Protein AF-A0A4Q3LUX0-F1 (afdb_monomer_lite)

Radius of gyration: 26.9 Å; chains: 1; bounding box: 62×45×78 Å

Sequence (368 aa):
MPRTTQQLHAPRTPVTPLEAATVLLLRDVPAPDGAGTSLQVLMTRRSARASFAPGAYVFPGGGIEPLDAQSHAQADRRPAQSDLCVTQSIAAIRESFEELGLLLARHADGRFADAADIAALDRQAPFVDQCAARGLRLAADAVFLLAHWTADRDLPRRFAVPFLVARMPEGQEPVADETEQFEPVWVRPDAALARHAAGQFFMIYPTVRTLERLAAFSHVDAVLDAVAAEQPLWVSSPRAGLKAGRESRHMEHEPEFGDLALVCPDGQIAHALDWQTDQPVPLLKNVQRLTAPNPGVMTGPGTNSYLVGDPDTGYLAIDPGPQDADHLQRLWRAAGGDIRMIVCTHSHPDHSPGAAPLQALVAAHGRE

Structure (mmCIF, N/CA/C/O backbone):
data_AF-A0A4Q3LUX0-F1
#
_entry.id   AF-A0A4Q3LUX0-F1
#
loop_
_atom_site.group_PDB
_atom_site.id
_atom_site.type_symbol
_atom_site.label_atom_id
_atom_site.label_alt_id
_atom_site.label_comp_id
_atom_site.label_asym_id
_atom_site.label_entity_id
_atom_site.label_seq_id
_atom_site.pdbx_PDB_ins_code
_atom_site.Cartn_x
_atom_site.Cartn_y
_atom_site.Cartn_z
_atom_site.occupancy
_atom_site.B_iso_or_equiv
_atom_site.auth_seq_id
_atom_site.auth_comp_id
_atom_site.auth_asym_id
_atom_site.auth_atom_id
_atom_site.pdbx_PDB_model_num
ATOM 1 N N . MET A 1 1 ? 18.299 8.076 -7.417 1.00 64.19 1 MET A N 1
ATOM 2 C CA . MET A 1 1 ? 17.291 8.501 -8.413 1.00 64.19 1 MET A CA 1
ATOM 3 C C . MET A 1 1 ? 17.999 9.084 -9.627 1.00 64.19 1 MET A C 1
ATOM 5 O O . MET A 1 1 ? 19.053 9.688 -9.428 1.00 64.19 1 MET A O 1
ATOM 9 N N . PRO A 1 2 ? 17.479 8.887 -10.852 1.00 77.62 2 PRO A N 1
ATOM 10 C CA . PRO A 1 2 ? 18.036 9.513 -12.050 1.00 77.62 2 PRO A CA 1
ATOM 11 C C . PRO A 1 2 ? 18.014 11.042 -11.924 1.00 77.62 2 PRO A C 1
ATOM 13 O O . PRO A 1 2 ? 17.184 11.608 -11.210 1.00 77.62 2 PRO A O 1
ATOM 16 N N . ARG A 1 3 ? 18.935 11.719 -12.618 1.00 88.75 3 ARG A N 1
ATOM 17 C CA . ARG A 1 3 ? 18.942 13.188 -12.695 1.00 88.75 3 ARG A CA 1
ATOM 18 C C . ARG A 1 3 ? 17.642 13.649 -13.355 1.00 88.75 3 ARG A C 1
ATOM 20 O O . ARG A 1 3 ? 17.252 13.088 -14.375 1.00 88.75 3 ARG A O 1
ATOM 27 N N . THR A 1 4 ? 17.011 14.694 -12.825 1.00 89.38 4 THR A N 1
ATOM 28 C CA . THR A 1 4 ? 15.752 15.241 -13.368 1.00 89.38 4 THR A CA 1
ATOM 29 C C . THR A 1 4 ? 15.867 15.628 -14.841 1.00 89.38 4 THR A C 1
ATOM 31 O O . THR A 1 4 ? 14.924 15.453 -15.603 1.00 89.38 4 THR A O 1
ATOM 34 N N . THR A 1 5 ? 17.048 16.066 -15.286 1.00 92.06 5 THR A N 1
ATOM 35 C CA . THR A 1 5 ? 17.313 16.394 -16.694 1.00 92.06 5 THR A CA 1
ATOM 36 C C . THR A 1 5 ? 17.152 15.208 -17.646 1.00 92.06 5 THR A C 1
ATOM 38 O O . THR A 1 5 ? 16.843 15.438 -18.814 1.00 92.06 5 THR A O 1
ATOM 41 N N . GLN A 1 6 ? 17.307 13.974 -17.153 1.00 94.69 6 GLN A N 1
ATOM 42 C CA . GLN A 1 6 ? 17.191 12.731 -17.922 1.00 94.69 6 GLN A CA 1
ATOM 43 C C . GLN A 1 6 ? 15.796 12.097 -17.859 1.00 94.69 6 GLN A C 1
ATOM 45 O O . GLN A 1 6 ? 15.541 11.125 -18.563 1.00 94.69 6 GLN A O 1
ATOM 50 N N . GLN A 1 7 ? 14.876 12.626 -17.049 1.00 95.38 7 GLN A N 1
ATOM 51 C CA . GLN A 1 7 ? 13.496 12.136 -17.018 1.00 95.38 7 GLN A CA 1
ATOM 52 C C . GLN A 1 7 ? 12.785 12.450 -18.338 1.00 95.38 7 GLN A C 1
ATOM 54 O O . GLN A 1 7 ? 12.998 13.515 -18.921 1.00 95.38 7 GLN A O 1
ATOM 59 N N . LEU A 1 8 ? 11.935 11.530 -18.802 1.00 95.62 8 LEU A N 1
ATOM 60 C CA . LEU A 1 8 ? 11.142 11.717 -20.025 1.00 95.62 8 LEU A CA 1
ATOM 61 C C . LEU A 1 8 ? 10.087 12.811 -19.864 1.00 95.62 8 LEU A C 1
ATOM 63 O O . LEU A 1 8 ? 9.826 13.574 -20.792 1.00 95.62 8 LEU A O 1
ATOM 67 N N . HIS A 1 9 ? 9.503 12.892 -18.672 1.00 94.31 9 HIS A N 1
ATOM 68 C CA . HIS A 1 9 ? 8.424 13.812 -18.352 1.00 94.31 9 HIS A CA 1
ATOM 69 C C . HIS A 1 9 ? 8.943 14.966 -17.497 1.00 94.31 9 HIS A C 1
ATOM 71 O O . HIS A 1 9 ? 9.886 14.811 -16.719 1.00 94.31 9 HIS A O 1
ATOM 77 N N . ALA A 1 10 ? 8.324 16.138 -17.644 1.00 93.44 10 ALA A N 1
ATOM 78 C CA . ALA A 1 10 ? 8.634 17.274 -16.788 1.00 93.44 10 ALA A CA 1
ATOM 79 C C . ALA A 1 10 ? 8.280 16.922 -15.331 1.00 93.44 10 ALA A C 1
ATOM 81 O O . ALA A 1 10 ? 7.166 16.447 -15.096 1.00 93.44 10 ALA A O 1
ATOM 82 N N . PRO A 1 11 ? 9.187 17.140 -14.363 1.00 91.81 11 PRO A N 1
ATOM 83 C CA . PRO A 1 11 ? 8.948 16.758 -12.979 1.00 91.81 11 PRO A CA 1
ATOM 84 C C . PRO A 1 11 ? 7.779 17.547 -12.387 1.00 91.81 11 PRO A C 1
ATOM 86 O O . PRO A 1 11 ? 7.661 18.757 -12.594 1.00 91.81 11 PRO A O 1
ATOM 89 N N . ARG A 1 12 ? 6.941 16.867 -11.605 1.00 92.62 12 ARG A N 1
ATOM 90 C CA . ARG A 1 12 ? 5.867 17.465 -10.809 1.00 92.62 12 ARG A CA 1
ATOM 91 C C . ARG A 1 12 ? 6.119 17.202 -9.331 1.00 92.62 12 ARG A C 1
ATOM 93 O O . ARG A 1 12 ? 6.704 16.188 -8.960 1.00 92.62 12 ARG A O 1
ATOM 100 N N . THR A 1 13 ? 5.648 18.110 -8.484 1.00 94.00 13 THR A N 1
ATOM 101 C CA . THR A 1 13 ? 5.638 17.911 -7.032 1.00 94.00 13 THR A CA 1
ATOM 102 C C . THR A 1 13 ? 4.299 17.292 -6.640 1.00 94.00 13 THR A C 1
ATOM 104 O O . THR A 1 13 ? 3.277 17.970 -6.771 1.00 94.00 13 THR A O 1
ATOM 107 N N . PRO A 1 14 ? 4.261 16.032 -6.172 1.00 94.50 14 PRO A N 1
ATOM 108 C CA . PRO A 1 14 ? 3.027 15.435 -5.682 1.00 94.50 14 PRO A CA 1
ATOM 109 C C . PRO A 1 14 ? 2.515 16.164 -4.442 1.00 94.50 14 PRO A C 1
ATOM 111 O O . PRO A 1 14 ? 3.302 16.649 -3.628 1.00 94.50 14 PRO A O 1
ATOM 114 N N . VAL A 1 15 ? 1.196 16.178 -4.260 1.00 95.88 15 VAL A N 1
ATOM 115 C CA . VAL A 1 15 ? 0.563 16.724 -3.052 1.00 95.88 15 VAL A CA 1
ATOM 116 C C . VAL A 1 15 ? 1.002 15.916 -1.828 1.00 95.88 15 VAL A C 1
ATOM 118 O O . VAL A 1 15 ? 1.071 14.685 -1.888 1.00 95.88 15 VAL A O 1
ATOM 121 N N . THR A 1 16 ? 1.309 16.584 -0.716 1.00 96.31 16 THR A N 1
ATOM 122 C CA . THR A 1 16 ? 1.615 15.916 0.558 1.00 96.31 16 THR A CA 1
ATOM 123 C C . THR A 1 16 ? 0.393 15.123 1.032 1.00 96.31 16 THR A C 1
ATOM 125 O O . THR A 1 16 ? -0.708 15.677 1.035 1.00 96.31 16 THR A O 1
ATOM 128 N N . PRO A 1 17 ? 0.538 13.837 1.399 1.00 96.25 17 PRO A N 1
ATOM 129 C CA . PRO A 1 17 ? -0.585 13.065 1.909 1.00 96.25 17 PRO A CA 1
ATOM 130 C C . PRO A 1 17 ? -1.086 13.627 3.246 1.00 96.25 17 PRO A C 1
ATOM 132 O O . PRO A 1 17 ? -0.309 14.136 4.048 1.00 96.25 17 PRO A O 1
ATOM 135 N N . LEU A 1 18 ? -2.394 13.532 3.455 1.00 95.31 18 LEU A N 1
ATOM 136 C CA . LEU A 1 18 ? -3.051 13.749 4.738 1.00 95.31 18 LEU A CA 1
ATOM 137 C C . LEU A 1 18 ? -2.964 12.472 5.579 1.00 95.31 18 LEU A C 1
ATOM 139 O O . LEU A 1 18 ? -3.001 11.370 5.031 1.00 95.31 18 LEU A O 1
ATOM 143 N N . GLU A 1 19 ? -2.910 12.623 6.895 1.00 96.19 19 GLU A N 1
ATOM 144 C CA . GLU A 1 19 ? -2.886 11.499 7.831 1.00 96.19 19 GLU A CA 1
ATOM 145 C C . GLU A 1 19 ? -4.315 11.069 8.183 1.00 96.19 19 GLU A C 1
ATOM 147 O O . GLU A 1 19 ? -5.168 11.891 8.531 1.00 96.19 19 GLU A O 1
ATOM 152 N N . ALA A 1 20 ? -4.580 9.773 8.076 1.00 95.94 20 ALA A N 1
ATOM 153 C CA . ALA A 1 20 ? -5.851 9.154 8.432 1.00 95.94 20 ALA A CA 1
ATOM 154 C C . ALA A 1 20 ? -5.591 7.761 9.012 1.00 95.94 20 ALA A C 1
ATOM 156 O O . ALA A 1 20 ? -4.520 7.202 8.808 1.00 95.94 20 ALA A O 1
ATOM 157 N N . ALA A 1 21 ? -6.554 7.177 9.713 1.00 97.12 21 ALA A N 1
ATOM 158 C CA . ALA A 1 21 ? -6.470 5.803 10.194 1.00 97.12 21 ALA A CA 1
ATOM 159 C C . ALA A 1 21 ? -7.732 5.041 9.809 1.00 97.12 21 ALA A C 1
ATOM 161 O O . ALA A 1 21 ? -8.823 5.601 9.800 1.00 97.12 21 ALA A O 1
ATOM 162 N N . THR A 1 22 ? -7.584 3.758 9.491 1.00 97.19 22 THR A N 1
ATOM 163 C CA . THR A 1 22 ? -8.722 2.871 9.234 1.00 97.19 22 THR A CA 1
ATOM 164 C C . THR A 1 22 ? -8.544 1.570 9.992 1.00 97.19 22 THR A C 1
ATOM 166 O O . THR A 1 22 ? -7.409 1.145 10.209 1.00 97.19 22 THR A O 1
ATOM 169 N N . VAL A 1 23 ? -9.641 0.930 10.393 1.00 98.50 23 VAL A N 1
ATOM 170 C CA . VAL A 1 23 ? -9.596 -0.332 11.137 1.00 98.50 23 VAL A CA 1
ATOM 171 C C . VAL A 1 23 ? -10.467 -1.403 10.505 1.00 98.50 23 VAL A C 1
ATOM 173 O O . VAL A 1 23 ? -11.640 -1.209 10.206 1.00 98.50 23 VAL A O 1
ATOM 176 N N . LEU A 1 24 ? -9.871 -2.574 10.326 1.00 98.69 24 LEU A N 1
ATOM 177 C CA . LEU A 1 24 ? -10.532 -3.795 9.916 1.00 98.69 24 LEU A CA 1
ATOM 178 C C . LEU A 1 24 ? -10.975 -4.531 11.179 1.00 98.69 24 LEU A C 1
ATOM 180 O O . LEU A 1 24 ? -10.154 -5.127 11.880 1.00 98.69 24 LEU A O 1
ATOM 184 N N . LEU A 1 25 ? -12.275 -4.491 11.465 1.00 98.69 25 LEU A N 1
ATOM 185 C CA . LEU A 1 25 ? -12.863 -5.277 12.545 1.00 98.69 25 LEU A CA 1
ATOM 186 C C . LEU A 1 25 ? -13.187 -6.672 12.034 1.00 98.69 25 LEU A C 1
ATOM 188 O O . LEU A 1 25 ? -13.914 -6.834 11.050 1.00 98.69 25 LEU A O 1
ATOM 192 N N . LEU A 1 26 ? -12.610 -7.670 12.696 1.00 98.69 26 LEU A N 1
ATOM 193 C CA . LEU A 1 26 ? -12.671 -9.057 12.270 1.00 98.69 26 LEU A CA 1
ATOM 194 C C . LEU A 1 26 ? -13.428 -9.917 13.276 1.00 98.69 26 LEU A C 1
ATOM 196 O O . LEU A 1 26 ? -13.308 -9.734 14.489 1.00 98.69 26 LEU A O 1
ATOM 200 N N . ARG A 1 27 ? -14.164 -10.905 12.769 1.00 97.75 27 ARG A N 1
ATOM 201 C CA . ARG A 1 27 ? -14.811 -11.932 13.589 1.00 97.75 27 ARG A CA 1
ATOM 202 C C . ARG A 1 27 ? -14.701 -13.304 12.945 1.00 97.75 27 ARG A C 1
ATOM 204 O O . ARG A 1 27 ? -14.606 -13.418 11.724 1.00 97.75 27 ARG A O 1
ATOM 211 N N . ASP A 1 28 ? -14.789 -14.327 13.780 1.00 96.50 28 ASP A N 1
ATOM 212 C CA . ASP A 1 28 ? -14.895 -15.715 13.351 1.00 96.50 28 ASP A CA 1
ATOM 213 C C . ASP A 1 28 ? -16.369 -16.129 13.352 1.00 96.50 28 ASP A C 1
ATOM 215 O O . ASP A 1 28 ? -17.090 -15.900 14.323 1.00 96.50 28 ASP A O 1
ATOM 219 N N . VAL A 1 29 ? -16.825 -16.748 12.266 1.00 93.00 29 VAL A N 1
ATOM 220 C CA . VAL A 1 29 ? -18.136 -17.414 12.196 1.00 93.00 29 VAL A CA 1
ATOM 221 C C . VAL A 1 29 ? -17.945 -18.884 11.830 1.00 93.00 29 VAL A C 1
ATOM 223 O O . VAL A 1 29 ? -16.909 -19.224 11.264 1.00 93.00 29 VAL A O 1
ATOM 226 N N . PRO A 1 30 ? -18.902 -19.785 12.108 1.00 91.31 30 PRO A N 1
ATOM 227 C CA . PRO A 1 30 ? -18.834 -21.150 11.592 1.00 91.31 30 PRO A CA 1
ATOM 228 C C . PRO A 1 30 ? -18.651 -21.162 10.068 1.00 91.31 30 PRO A C 1
ATOM 230 O O . PRO A 1 30 ? -19.320 -20.410 9.351 1.00 91.31 30 PRO A O 1
ATOM 233 N N . ALA A 1 31 ? -17.735 -21.993 9.569 1.00 85.25 31 ALA A N 1
ATOM 234 C CA . ALA A 1 31 ? -17.494 -22.103 8.136 1.00 85.25 31 ALA A CA 1
ATOM 235 C C . ALA A 1 31 ? -18.751 -22.627 7.403 1.00 85.25 31 ALA A C 1
ATOM 237 O O . ALA A 1 31 ? -19.452 -23.487 7.943 1.00 85.25 31 ALA A O 1
ATOM 238 N N . PRO A 1 32 ? -19.067 -22.154 6.178 1.00 79.25 32 PRO A N 1
ATOM 239 C CA . PRO A 1 32 ? -20.286 -22.576 5.474 1.00 79.25 32 PRO A CA 1
ATOM 240 C C . PRO A 1 32 ? -20.349 -24.065 5.119 1.00 79.25 32 PRO A C 1
ATOM 242 O O . PRO A 1 32 ? -21.437 -24.602 4.937 1.00 79.25 32 PRO A O 1
ATOM 245 N N . ASP A 1 33 ? -19.199 -24.726 5.009 1.00 82.62 33 ASP A N 1
ATOM 246 C CA . ASP A 1 33 ? -19.068 -26.171 4.796 1.00 82.62 33 ASP A CA 1
ATOM 247 C C . ASP A 1 33 ? -19.122 -26.982 6.107 1.00 82.62 33 ASP A C 1
ATOM 249 O O . ASP A 1 33 ? -19.041 -28.209 6.083 1.00 82.62 33 ASP A O 1
ATOM 253 N N . GLY A 1 34 ? -19.276 -26.307 7.251 1.00 78.38 34 GLY A N 1
ATOM 254 C CA . GLY A 1 34 ? -19.296 -26.907 8.583 1.00 78.38 34 GLY A CA 1
ATOM 255 C C . GLY A 1 34 ? -17.919 -27.313 9.115 1.00 78.38 34 GLY A C 1
ATOM 256 O O . GLY A 1 34 ? -17.844 -27.856 10.218 1.00 78.38 34 GLY A O 1
ATOM 257 N N . ALA A 1 35 ? -16.834 -27.055 8.377 1.00 77.94 35 ALA A N 1
ATOM 258 C CA . ALA A 1 35 ? -15.480 -27.434 8.761 1.00 77.94 35 ALA A CA 1
ATOM 259 C C . ALA A 1 35 ? -14.716 -26.236 9.352 1.00 77.94 35 ALA A C 1
ATOM 261 O O . ALA A 1 35 ? -13.996 -25.520 8.663 1.00 77.94 35 ALA A O 1
ATOM 262 N N . GLY A 1 36 ? -14.843 -26.036 10.666 1.00 83.81 36 GLY A N 1
ATOM 263 C CA . GLY A 1 36 ? -14.088 -25.016 11.401 1.00 83.81 36 GLY A CA 1
ATOM 264 C C . GLY A 1 36 ? -14.726 -23.626 11.357 1.00 83.81 36 GLY A C 1
ATOM 265 O O . GLY A 1 36 ? -15.950 -23.487 11.421 1.00 83.81 36 GLY A O 1
ATOM 266 N N . THR A 1 37 ? -13.890 -22.591 11.306 1.00 87.75 37 THR A N 1
ATOM 267 C CA . THR A 1 37 ? -14.307 -21.186 11.306 1.00 87.75 37 THR A CA 1
ATOM 268 C C . THR A 1 37 ? -13.957 -20.498 9.991 1.00 87.75 37 THR A C 1
ATOM 270 O O . THR A 1 37 ? -13.090 -20.933 9.237 1.00 87.75 37 THR A O 1
ATOM 273 N N . SER A 1 38 ? -14.674 -19.418 9.706 1.00 90.38 38 SER A N 1
ATOM 274 C CA . SER A 1 38 ? -14.461 -18.541 8.570 1.00 90.38 38 SER A CA 1
ATOM 275 C C . SER A 1 38 ? -14.337 -17.109 9.066 1.00 90.38 38 SER A C 1
ATOM 277 O O . SER A 1 38 ? -15.216 -16.595 9.762 1.00 90.38 38 SER A O 1
ATOM 279 N N . LEU A 1 39 ? -13.240 -16.470 8.676 1.00 96.50 39 LEU A N 1
ATOM 280 C CA . LEU A 1 39 ? -12.983 -15.064 8.927 1.00 96.50 39 LEU A CA 1
ATOM 281 C C . LEU A 1 39 ? -13.969 -14.172 8.158 1.00 96.50 39 LEU A C 1
ATOM 283 O O . LEU A 1 39 ? -14.104 -14.269 6.934 1.00 96.50 39 LEU A O 1
ATOM 287 N N . GLN A 1 40 ? -14.615 -13.250 8.865 1.00 97.88 40 GLN A N 1
ATOM 288 C CA . GLN A 1 40 ? -15.367 -12.144 8.280 1.00 97.88 40 GLN A CA 1
ATOM 289 C C . GLN A 1 40 ? -14.755 -10.811 8.693 1.00 97.88 40 GLN A C 1
ATOM 291 O O . GLN A 1 40 ? -14.284 -10.651 9.817 1.00 97.88 40 GLN A O 1
ATOM 296 N N . VAL A 1 41 ? -14.818 -9.846 7.783 1.00 98.56 41 VAL A N 1
ATOM 297 C CA . VAL A 1 41 ? -14.453 -8.451 8.020 1.00 98.56 41 VAL A CA 1
ATOM 298 C C . VAL A 1 41 ? -15.699 -7.581 7.919 1.00 98.56 41 VAL A C 1
ATOM 300 O O . VAL A 1 41 ? -16.568 -7.819 7.072 1.00 98.56 41 VAL A O 1
ATOM 303 N N . LEU A 1 42 ? -15.794 -6.593 8.802 1.00 98.50 42 LEU A N 1
ATOM 304 C CA . LEU A 1 42 ? -16.827 -5.575 8.740 1.00 98.50 42 LEU A CA 1
ATOM 305 C C . LEU A 1 42 ? -16.472 -4.537 7.681 1.00 98.50 42 LEU A C 1
ATOM 307 O O . LEU A 1 42 ? -15.380 -3.971 7.686 1.00 98.50 42 LEU A O 1
ATOM 311 N N . MET A 1 43 ? -17.417 -4.270 6.792 1.00 98.06 43 MET A N 1
ATOM 312 C CA . MET A 1 43 ? -17.324 -3.219 5.791 1.00 98.06 43 MET A CA 1
ATOM 313 C C . MET A 1 43 ? -18.589 -2.372 5.801 1.00 98.06 43 MET A C 1
ATOM 315 O O . MET A 1 43 ? -19.627 -2.783 6.308 1.00 98.06 43 MET A O 1
ATOM 319 N N . THR A 1 44 ? -18.499 -1.192 5.213 1.00 95.69 44 THR A N 1
ATOM 320 C CA . THR A 1 44 ? -19.573 -0.199 5.160 1.00 95.69 44 THR A CA 1
ATOM 321 C C . THR A 1 44 ? -19.555 0.497 3.809 1.00 95.69 44 THR A C 1
ATOM 323 O O . THR A 1 44 ? -18.501 0.590 3.175 1.00 95.69 44 THR A O 1
ATOM 326 N N . ARG A 1 45 ? -20.702 0.971 3.331 1.00 94.56 45 ARG A N 1
ATOM 327 C CA . ARG A 1 45 ? -20.808 1.684 2.059 1.00 94.56 45 ARG A CA 1
ATOM 328 C C . ARG A 1 45 ? -20.778 3.186 2.303 1.00 94.56 45 ARG A C 1
ATOM 330 O O . ARG A 1 45 ? -21.632 3.729 2.994 1.00 94.56 45 ARG A O 1
ATOM 337 N N . ARG A 1 46 ? -19.832 3.886 1.675 1.00 92.31 46 ARG A N 1
ATOM 338 C CA . ARG A 1 46 ? -19.791 5.354 1.722 1.00 92.31 46 ARG A CA 1
ATOM 339 C C . ARG A 1 46 ? -21.003 5.962 1.025 1.00 92.31 46 ARG A C 1
ATOM 341 O O . ARG A 1 46 ? -21.456 5.466 -0.011 1.00 92.31 46 ARG A O 1
ATOM 348 N N . SER A 1 47 ? -21.433 7.121 1.515 1.00 90.00 47 SER A N 1
ATOM 349 C CA . SER A 1 47 ? -22.405 7.983 0.843 1.00 90.00 47 SER A CA 1
ATOM 350 C C . SER A 1 47 ? -22.061 8.193 -0.635 1.00 90.00 47 SER A C 1
ATOM 352 O O . SER A 1 47 ? -20.905 8.426 -1.004 1.00 90.00 47 SER A O 1
ATOM 354 N N . ALA A 1 48 ? -23.080 8.221 -1.495 1.00 86.62 48 ALA A N 1
ATOM 355 C CA . ALA A 1 48 ? -22.914 8.616 -2.896 1.00 86.62 48 ALA A CA 1
ATOM 356 C C . ALA A 1 48 ? -22.454 10.082 -3.049 1.00 86.62 48 ALA A C 1
ATOM 358 O O . ALA A 1 48 ? -21.998 10.476 -4.119 1.00 86.62 48 ALA A O 1
ATOM 359 N N . ARG A 1 49 ? -22.572 10.892 -1.986 1.00 84.31 49 ARG A N 1
ATOM 360 C CA . ARG A 1 49 ? -22.135 12.295 -1.941 1.00 84.31 49 ARG A CA 1
ATOM 361 C C . ARG A 1 49 ? -20.739 12.481 -1.337 1.00 84.31 49 ARG A C 1
ATOM 363 O O . ARG A 1 49 ? -20.303 13.620 -1.186 1.00 84.31 49 ARG A O 1
ATOM 370 N N . ALA A 1 50 ? -20.047 11.402 -0.967 1.00 82.50 50 ALA A N 1
ATOM 371 C CA . ALA A 1 50 ? -18.728 11.503 -0.355 1.00 82.50 50 ALA A CA 1
ATOM 372 C C . ALA A 1 50 ? -17.713 12.158 -1.309 1.00 82.50 50 ALA A C 1
ATOM 374 O O . ALA A 1 50 ? -17.650 11.836 -2.495 1.00 82.50 50 ALA A O 1
ATOM 375 N N . SER A 1 51 ? -16.872 13.046 -0.770 1.00 80.19 51 SER A N 1
ATOM 376 C CA . SER A 1 51 ? -15.825 13.742 -1.541 1.00 80.19 51 SER A CA 1
ATOM 377 C C . SER A 1 51 ? -14.699 12.820 -2.031 1.00 80.19 51 SER A C 1
ATOM 379 O O . SER A 1 51 ? -13.941 13.188 -2.926 1.00 80.19 51 SER A O 1
ATOM 381 N N . PHE A 1 52 ? -14.591 11.623 -1.453 1.00 79.69 52 PHE A N 1
ATOM 382 C CA . PHE A 1 52 ? -13.631 10.592 -1.819 1.00 79.69 52 PHE A CA 1
ATOM 383 C C . PHE A 1 52 ? -14.339 9.235 -1.899 1.00 79.69 52 PHE A C 1
ATOM 385 O O . PHE A 1 52 ? -15.102 8.889 -0.998 1.00 79.69 52 PHE A O 1
ATOM 392 N N . ALA A 1 53 ? -14.078 8.488 -2.978 1.00 81.44 53 ALA A N 1
ATOM 393 C CA . ALA A 1 53 ? -14.622 7.150 -3.239 1.00 81.44 53 ALA A CA 1
ATOM 394 C C . ALA A 1 53 ? -16.149 7.011 -2.987 1.00 81.44 53 ALA A C 1
ATOM 396 O O . ALA A 1 53 ? -16.566 6.151 -2.206 1.00 81.44 53 ALA A O 1
ATOM 397 N N . PRO A 1 54 ? -17.002 7.846 -3.618 1.00 88.69 54 PRO A N 1
ATOM 398 C CA . PRO A 1 54 ? -18.449 7.798 -3.408 1.00 88.69 54 PRO A CA 1
ATOM 399 C C . PRO A 1 54 ? -19.028 6.425 -3.765 1.00 88.69 54 PRO A C 1
ATOM 401 O O . PRO A 1 54 ? -18.721 5.865 -4.818 1.00 88.69 54 PRO A O 1
ATOM 404 N N . GLY A 1 55 ? -19.869 5.883 -2.882 1.00 92.12 55 GLY A N 1
ATOM 405 C CA . GLY A 1 55 ? -20.498 4.571 -3.064 1.00 92.12 55 GLY A CA 1
ATOM 406 C C . GLY A 1 55 ? -19.564 3.363 -2.919 1.00 92.12 55 GLY A C 1
ATOM 407 O O . GLY A 1 55 ? -20.025 2.240 -3.116 1.00 92.12 55 GLY A O 1
ATOM 408 N N . ALA A 1 56 ? -18.282 3.559 -2.592 1.00 94.75 56 ALA A N 1
ATOM 409 C CA . ALA A 1 56 ? -17.360 2.456 -2.348 1.00 94.75 56 ALA A CA 1
ATOM 410 C C . ALA A 1 56 ? -17.637 1.784 -0.999 1.00 94.75 56 ALA A C 1
ATOM 412 O O . ALA A 1 56 ? -17.950 2.455 -0.013 1.00 94.75 56 ALA A O 1
ATOM 413 N N . TYR A 1 57 ? -17.451 0.468 -0.954 1.00 97.31 57 TYR A N 1
ATOM 414 C CA . TYR A 1 57 ? -17.325 -0.273 0.289 1.00 97.31 57 TYR A CA 1
ATOM 415 C C . TYR A 1 57 ? -15.926 -0.065 0.870 1.00 97.31 57 TYR A C 1
ATOM 417 O O . TYR A 1 57 ? -14.914 -0.276 0.194 1.00 97.31 57 TYR A O 1
ATOM 425 N N . VAL A 1 58 ? -15.883 0.370 2.122 1.00 95.88 58 VAL A N 1
ATOM 426 C CA . VAL A 1 58 ? -14.673 0.721 2.867 1.00 95.88 58 VAL A CA 1
ATOM 427 C C . VAL A 1 58 ? -14.698 0.083 4.254 1.00 95.88 58 VAL A C 1
ATOM 429 O O . VAL A 1 58 ? -15.674 -0.564 4.637 1.00 95.88 58 VAL A O 1
ATOM 432 N N . PHE A 1 59 ? -13.601 0.244 4.982 1.00 96.88 59 PHE A N 1
ATOM 433 C CA . PHE A 1 59 ? -13.541 -0.025 6.414 1.00 96.88 59 PHE A CA 1
ATOM 434 C C . PHE A 1 59 ? -13.771 1.291 7.179 1.00 96.88 59 PHE A C 1
ATOM 436 O O . PHE A 1 59 ? -13.516 2.351 6.597 1.00 96.88 59 PHE A O 1
ATOM 443 N N . PRO A 1 60 ? -14.219 1.241 8.445 1.00 94.69 60 PRO A N 1
ATOM 444 C CA . PRO A 1 60 ? -14.319 2.425 9.295 1.00 94.69 60 PRO A CA 1
ATOM 445 C C . PRO A 1 60 ? -12.996 3.174 9.391 1.00 94.69 60 PRO A C 1
ATOM 447 O O . PRO A 1 60 ? -11.925 2.551 9.436 1.00 94.69 60 PRO A O 1
ATOM 450 N N . GLY A 1 61 ? -13.052 4.498 9.417 1.00 94.12 61 GLY A N 1
ATOM 451 C CA . GLY A 1 61 ? -11.858 5.317 9.525 1.00 94.12 61 GLY A CA 1
ATOM 452 C C . GLY A 1 61 ? -11.976 6.709 8.929 1.00 94.12 61 GLY A C 1
ATOM 453 O O . GLY A 1 61 ? -12.702 6.953 7.967 1.00 94.12 61 GLY A O 1
ATOM 454 N N . GLY A 1 62 ? -11.108 7.584 9.419 1.00 93.50 62 GLY A N 1
ATOM 455 C CA . GLY A 1 62 ? -11.090 8.991 9.063 1.00 93.50 62 GLY A CA 1
ATOM 456 C C . GLY A 1 62 ? -9.797 9.675 9.481 1.00 93.50 62 GLY A C 1
ATOM 457 O O . GLY A 1 62 ? -8.739 9.045 9.579 1.00 93.50 62 GLY A O 1
ATOM 458 N N . GLY A 1 63 ? -9.856 10.997 9.614 1.00 95.75 63 GLY A N 1
ATOM 459 C CA . GLY A 1 63 ? -8.677 11.830 9.842 1.00 95.75 63 GLY A CA 1
ATOM 460 C C . GLY A 1 63 ? -8.073 11.598 11.224 1.00 95.75 63 GLY A C 1
ATOM 461 O O . GLY A 1 63 ? -8.796 11.409 12.196 1.00 95.75 63 GLY A O 1
ATOM 462 N N . ILE A 1 64 ? -6.743 11.649 11.324 1.00 97.19 64 ILE A N 1
ATOM 463 C CA . ILE A 1 64 ? -6.075 11.689 12.631 1.00 97.19 64 ILE A CA 1
ATOM 464 C C . ILE A 1 64 ? -6.091 13.132 13.134 1.00 97.19 64 ILE A C 1
ATOM 466 O O . ILE A 1 64 ? -5.625 14.044 12.445 1.00 97.19 64 ILE A O 1
ATOM 470 N N . GLU A 1 65 ? -6.589 13.336 14.348 1.00 96.38 65 GLU A N 1
ATOM 471 C CA . GLU A 1 65 ? -6.706 14.645 14.977 1.00 96.38 65 GLU A CA 1
ATOM 472 C C . GLU A 1 65 ? -5.614 14.882 16.032 1.00 96.38 65 GLU A C 1
ATOM 474 O O . GLU A 1 65 ? -5.101 13.939 16.639 1.00 96.38 65 GLU A O 1
ATOM 479 N N . PRO A 1 66 ? -5.263 16.150 16.334 1.00 96.81 66 PRO A N 1
ATOM 480 C CA . PRO A 1 66 ? -4.309 16.457 17.400 1.00 96.81 66 PRO A CA 1
ATOM 481 C C . PRO A 1 66 ? -4.709 15.892 18.767 1.00 96.81 66 PRO A C 1
ATOM 483 O O . PRO A 1 66 ? -3.831 15.582 19.574 1.00 96.81 66 PRO A O 1
ATOM 486 N N . LEU A 1 67 ? -6.015 15.763 19.030 1.00 96.31 67 LEU A N 1
ATOM 487 C CA . LEU A 1 67 ? -6.526 15.219 20.283 1.00 96.31 67 LEU A CA 1
ATOM 488 C C . LEU A 1 67 ? -6.184 13.730 20.433 1.00 96.31 67 LEU A C 1
ATOM 490 O O . LEU A 1 67 ? -5.807 13.319 21.526 1.00 96.31 67 LEU A O 1
ATOM 494 N N . ASP A 1 68 ? -6.177 12.956 19.340 1.00 97.94 68 ASP A N 1
ATOM 495 C CA . ASP A 1 68 ? -5.828 11.529 19.364 1.00 97.94 68 ASP A CA 1
ATOM 496 C C . ASP A 1 68 ? -4.412 11.313 19.940 1.00 97.94 68 ASP A C 1
ATOM 498 O O . ASP A 1 68 ? -4.170 10.396 20.727 1.00 97.94 68 ASP A O 1
ATOM 502 N N . ALA A 1 69 ? -3.474 12.214 19.621 1.00 97.75 69 ALA A N 1
ATOM 503 C CA . ALA A 1 69 ? -2.110 12.187 20.151 1.00 97.75 69 ALA A CA 1
ATOM 504 C C . ALA A 1 69 ? -2.003 12.663 21.612 1.00 97.75 69 ALA A C 1
ATOM 506 O O . ALA A 1 69 ? -1.066 12.301 22.319 1.00 97.75 69 ALA A O 1
ATOM 507 N N . GLN A 1 70 ? -2.950 13.478 22.079 1.00 97.88 70 GLN A N 1
ATOM 508 C CA . GLN A 1 70 ? -2.985 13.996 23.452 1.00 97.88 70 GLN A CA 1
ATOM 509 C C . GLN A 1 70 ? -3.686 13.032 24.421 1.00 97.88 70 GLN A C 1
ATOM 511 O O . GLN A 1 70 ? -3.556 13.165 25.638 1.00 97.88 70 GLN A O 1
ATOM 516 N N . SER A 1 71 ? -4.402 12.035 23.900 1.00 98.00 71 SER A N 1
ATOM 517 C CA . SER A 1 71 ? -5.237 11.117 24.677 1.00 98.00 71 SER A CA 1
ATOM 518 C C . SER A 1 71 ? -4.556 9.811 25.092 1.00 98.00 71 SER A C 1
ATOM 520 O O . SER A 1 71 ? -5.217 8.924 25.628 1.00 98.00 71 SER A O 1
ATOM 522 N N . HIS A 1 72 ? -3.235 9.678 24.927 1.00 98.19 72 HIS A N 1
ATOM 523 C CA . HIS A 1 72 ? -2.507 8.438 25.253 1.00 98.19 72 HIS A CA 1
ATOM 524 C C . HIS A 1 72 ? -2.700 7.979 26.702 1.00 98.19 72 HIS A C 1
ATOM 526 O O . HIS A 1 72 ? -2.775 6.783 26.962 1.00 98.19 72 HIS A O 1
ATOM 532 N N . ALA A 1 73 ? -2.843 8.910 27.651 1.00 97.50 73 ALA A N 1
ATOM 533 C CA . ALA A 1 73 ? -3.088 8.584 29.059 1.00 97.50 73 ALA A CA 1
ATOM 534 C C . ALA A 1 73 ? -4.433 7.866 29.305 1.00 97.50 73 ALA A C 1
ATOM 536 O O . ALA A 1 73 ? -4.599 7.203 30.333 1.00 97.50 73 ALA A O 1
ATOM 537 N N . GLN A 1 74 ? -5.384 7.976 28.372 1.00 97.88 74 GLN A N 1
ATOM 538 C CA . GLN A 1 74 ? -6.698 7.327 28.427 1.00 97.88 74 GLN A CA 1
ATOM 539 C C . GLN A 1 74 ? -6.752 6.009 27.647 1.00 97.88 74 GLN A C 1
ATOM 541 O O . GLN A 1 74 ? -7.790 5.350 27.632 1.00 97.88 74 GLN A O 1
ATOM 546 N N . ALA A 1 75 ? -5.643 5.608 27.025 1.00 98.38 75 ALA A N 1
ATOM 547 C CA . ALA A 1 75 ? -5.536 4.359 26.295 1.00 98.38 75 ALA A CA 1
ATOM 548 C C . ALA A 1 75 ? -4.661 3.350 27.045 1.00 98.38 75 ALA A C 1
ATOM 550 O O . ALA A 1 75 ? -3.698 3.706 27.731 1.00 98.38 75 ALA A O 1
ATOM 551 N N . ASP A 1 76 ? -5.003 2.077 26.912 1.00 98.31 76 ASP A N 1
ATOM 552 C CA . ASP A 1 76 ? -4.093 0.979 27.208 1.00 98.31 76 ASP A CA 1
ATOM 553 C C . ASP A 1 76 ? -3.179 0.768 26.000 1.00 98.31 76 ASP A C 1
ATOM 555 O O . ASP A 1 76 ? -3.597 0.952 24.857 1.00 98.31 76 ASP A O 1
ATOM 559 N N . ARG A 1 77 ? -1.920 0.390 26.234 1.00 97.25 77 ARG A N 1
ATOM 560 C CA . ARG A 1 77 ? -0.937 0.194 25.161 1.00 97.25 77 ARG A CA 1
ATOM 561 C C . ARG A 1 77 ? -0.092 -1.046 25.389 1.00 97.25 77 ARG A C 1
ATOM 563 O O . ARG A 1 77 ? 0.252 -1.364 26.530 1.00 97.25 77 ARG A O 1
ATOM 570 N N . ARG A 1 78 ? 0.305 -1.708 24.302 1.00 96.94 78 ARG A N 1
ATOM 571 C CA . ARG A 1 78 ? 1.283 -2.805 24.381 1.00 96.94 78 ARG A CA 1
ATOM 572 C C . ARG A 1 78 ? 2.683 -2.232 24.656 1.00 96.94 78 ARG A C 1
ATOM 574 O O . ARG A 1 78 ? 2.976 -1.123 24.206 1.00 96.94 78 ARG A O 1
ATOM 581 N N . PRO A 1 79 ? 3.585 -2.969 25.337 1.00 95.94 79 PRO A N 1
ATOM 582 C CA . PRO A 1 79 ? 4.922 -2.465 25.669 1.00 95.94 79 PRO A CA 1
ATOM 583 C C . PRO A 1 79 ? 5.765 -2.009 24.467 1.00 95.94 79 PRO A C 1
ATOM 585 O O . PRO A 1 79 ? 6.552 -1.077 24.598 1.00 95.94 79 PRO A O 1
ATOM 588 N N . ALA A 1 80 ? 5.608 -2.655 23.307 1.00 95.00 80 ALA A N 1
ATOM 589 C CA . ALA A 1 80 ? 6.347 -2.337 22.081 1.00 95.00 80 ALA A CA 1
ATOM 590 C C . ALA A 1 80 ? 5.612 -1.349 21.151 1.00 95.00 80 ALA A C 1
ATOM 592 O O . ALA A 1 80 ? 6.174 -0.915 20.146 1.00 95.00 80 ALA A O 1
ATOM 593 N N . GLN A 1 81 ? 4.371 -0.974 21.474 1.00 96.56 81 GLN A N 1
ATOM 594 C CA . GLN A 1 81 ? 3.550 -0.112 20.631 1.00 96.56 81 GLN A CA 1
ATOM 595 C C . GLN A 1 81 ? 4.049 1.331 20.714 1.00 96.56 81 GLN A C 1
ATOM 597 O O . GLN A 1 81 ? 4.013 1.951 21.778 1.00 96.56 81 GLN A O 1
ATOM 602 N N . SER A 1 82 ? 4.498 1.885 19.586 1.00 96.94 82 SER A N 1
ATOM 603 C CA . SER A 1 82 ? 4.982 3.270 19.507 1.00 96.94 82 SER A CA 1
ATOM 604 C C . SER A 1 82 ? 3.881 4.303 19.780 1.00 96.94 82 SER A C 1
ATOM 606 O O . SER A 1 82 ? 2.698 4.023 19.594 1.00 96.94 82 SER A O 1
ATOM 608 N N . ASP A 1 83 ? 4.265 5.524 20.165 1.00 97.88 83 ASP A N 1
ATOM 609 C CA . ASP A 1 83 ? 3.330 6.646 20.359 1.00 97.88 83 ASP A CA 1
ATOM 610 C C . ASP A 1 83 ? 2.510 6.939 19.098 1.00 97.88 83 ASP A C 1
ATOM 612 O O . ASP A 1 83 ? 1.309 7.181 19.180 1.00 97.88 83 ASP A O 1
ATOM 616 N N . LEU A 1 84 ? 3.135 6.840 17.919 1.00 96.94 84 LEU A N 1
ATOM 617 C CA . LEU A 1 84 ? 2.438 6.990 16.644 1.00 96.94 84 LEU A CA 1
ATOM 618 C C . LEU A 1 84 ? 1.356 5.916 16.467 1.00 96.94 84 LEU A C 1
ATOM 620 O O . LEU A 1 84 ? 0.228 6.242 16.111 1.00 96.94 84 LEU A O 1
ATOM 624 N N . CYS A 1 85 ? 1.671 4.652 16.759 1.00 97.25 85 CYS A N 1
ATOM 625 C CA . CYS A 1 85 ? 0.702 3.557 16.672 1.00 97.25 85 CYS A CA 1
ATOM 626 C C . CYS A 1 85 ? -0.446 3.718 17.680 1.00 97.25 85 CYS A C 1
ATOM 628 O O . CYS A 1 85 ? -1.583 3.389 17.348 1.00 97.25 85 CYS A O 1
ATOM 630 N N . VAL A 1 86 ? -0.183 4.243 18.883 1.00 98.38 86 VAL A N 1
ATOM 631 C CA . VAL A 1 86 ? -1.240 4.553 19.862 1.00 98.38 86 VAL A CA 1
ATOM 632 C C . VAL A 1 86 ? -2.150 5.664 19.337 1.00 98.38 86 VAL A C 1
ATOM 634 O O . VAL A 1 86 ? -3.363 5.482 19.338 1.00 98.38 86 VAL A O 1
ATOM 637 N N . THR A 1 87 ? -1.593 6.759 18.807 1.00 98.50 87 THR A N 1
ATOM 638 C CA . THR A 1 87 ? -2.376 7.834 18.166 1.00 98.50 87 THR A CA 1
ATOM 639 C C . THR A 1 87 ? -3.269 7.291 17.049 1.00 98.50 87 THR A C 1
ATOM 641 O O . THR A 1 87 ? -4.465 7.561 17.021 1.00 98.50 87 THR A O 1
ATOM 644 N N . GLN A 1 88 ? -2.702 6.486 16.146 1.00 98.31 88 GLN A N 1
ATOM 645 C CA . GLN A 1 88 ? -3.434 5.883 15.027 1.00 98.31 88 GLN A CA 1
ATOM 646 C C . GLN A 1 88 ? -4.547 4.944 15.514 1.00 98.31 88 GLN A C 1
ATOM 648 O O . GLN A 1 88 ? -5.638 4.934 14.950 1.00 98.31 88 GLN A O 1
ATOM 653 N N . SER A 1 89 ? -4.290 4.187 16.584 1.00 98.56 89 SER A N 1
ATOM 654 C CA . SER A 1 89 ? -5.281 3.301 17.200 1.00 98.56 89 SER A CA 1
ATOM 655 C C . SER A 1 89 ? -6.426 4.090 17.831 1.00 98.56 89 SER A C 1
ATOM 657 O O . SER A 1 89 ? -7.579 3.738 17.619 1.00 98.56 89 SER A O 1
ATOM 659 N N . ILE A 1 90 ? -6.136 5.176 18.555 1.00 98.62 90 ILE A N 1
ATOM 660 C CA . ILE A 1 90 ? -7.163 6.048 19.147 1.00 98.62 90 ILE A CA 1
ATOM 661 C C . ILE A 1 90 ? -8.046 6.656 18.054 1.00 98.62 90 ILE A C 1
ATOM 663 O O . ILE A 1 90 ? -9.267 6.576 18.170 1.00 98.62 90 ILE A O 1
ATOM 667 N N . ALA A 1 91 ? -7.445 7.167 16.974 1.00 98.50 91 ALA A N 1
ATOM 668 C CA . ALA A 1 91 ? -8.185 7.693 15.829 1.00 98.50 91 ALA A CA 1
ATOM 669 C C . ALA A 1 91 ? -9.122 6.632 15.228 1.00 98.50 91 ALA A C 1
ATOM 671 O O . ALA A 1 91 ? -10.309 6.877 15.054 1.00 98.50 91 ALA A O 1
ATOM 672 N N . ALA A 1 92 ? -8.629 5.414 14.989 1.00 98.31 92 ALA A N 1
ATOM 673 C CA . ALA A 1 92 ? -9.459 4.316 14.493 1.00 98.31 92 ALA A CA 1
ATOM 674 C C . ALA A 1 92 ? -10.606 3.925 15.439 1.00 98.31 92 ALA A C 1
ATOM 676 O O . ALA A 1 92 ? -11.697 3.594 14.970 1.00 98.31 92 ALA A O 1
ATOM 677 N N . ILE A 1 93 ? -10.374 3.939 16.754 1.00 98.56 93 ILE A N 1
ATOM 678 C CA . ILE A 1 93 ? -11.408 3.635 17.752 1.00 98.56 93 ILE A CA 1
ATOM 679 C C . ILE A 1 93 ? -12.479 4.732 17.758 1.00 98.56 93 ILE A C 1
ATOM 681 O O . ILE A 1 93 ? -13.665 4.410 17.753 1.00 98.56 93 ILE A O 1
ATOM 685 N N . ARG A 1 94 ? -12.067 6.006 17.734 1.00 98.25 94 ARG A N 1
ATOM 686 C CA . ARG A 1 94 ? -12.967 7.164 17.659 1.00 98.25 94 ARG A CA 1
ATOM 687 C C . ARG A 1 94 ? -13.850 7.092 16.415 1.00 98.25 94 ARG A C 1
ATOM 689 O O . ARG A 1 94 ? -15.068 7.088 16.541 1.00 98.25 94 ARG A O 1
ATOM 696 N N . GLU A 1 95 ? -13.241 6.934 15.244 1.00 97.12 95 GLU A N 1
ATOM 697 C CA . GLU A 1 95 ? -13.953 6.842 13.963 1.00 97.12 95 GLU A CA 1
ATOM 698 C C . GLU A 1 95 ? -14.907 5.635 13.934 1.00 97.12 95 GLU A C 1
ATOM 700 O O . GLU A 1 95 ? -16.050 5.750 13.508 1.00 97.12 95 GLU A O 1
ATOM 705 N N . SER A 1 96 ? -14.506 4.482 14.486 1.00 97.19 96 SER A N 1
ATOM 706 C CA . SER A 1 96 ? -15.403 3.314 14.596 1.00 97.19 96 SER A CA 1
ATOM 707 C C . SER A 1 96 ? -16.646 3.593 15.445 1.00 97.19 96 SER A C 1
ATOM 709 O O . SER A 1 96 ? -17.733 3.092 15.139 1.00 97.19 96 SER A O 1
ATOM 711 N N . PHE A 1 97 ? -16.501 4.385 16.509 1.00 97.31 97 PHE A N 1
ATOM 712 C CA . PHE A 1 97 ? -17.612 4.777 17.367 1.00 97.31 97 PHE A CA 1
ATOM 713 C C . PHE A 1 97 ? -18.512 5.814 16.683 1.00 97.31 97 PHE A C 1
ATOM 715 O O . PHE A 1 97 ? -19.733 5.651 16.667 1.00 97.31 97 PHE A O 1
ATOM 722 N N . GLU A 1 98 ? -17.924 6.847 16.088 1.00 95.50 98 GLU A N 1
ATOM 723 C CA . GLU A 1 98 ? -18.647 7.921 15.401 1.00 95.50 98 GLU A CA 1
ATOM 724 C C . GLU A 1 98 ? -19.437 7.377 14.200 1.00 95.50 98 GLU A C 1
ATOM 726 O O . GLU A 1 98 ? -20.642 7.613 14.072 1.00 95.50 98 GLU A O 1
ATOM 731 N N . GLU A 1 99 ? -18.799 6.557 13.367 1.00 94.44 99 GLU A N 1
ATOM 732 C CA . GLU A 1 99 ? -19.393 6.062 12.128 1.00 94.44 99 GLU A CA 1
ATOM 733 C C . GLU A 1 99 ? -20.327 4.870 12.366 1.00 94.44 99 GLU A C 1
ATOM 735 O O . GLU A 1 99 ? -21.428 4.827 11.816 1.00 94.44 99 GLU A O 1
ATOM 740 N N . LEU A 1 100 ? -19.920 3.902 13.198 1.00 95.69 100 LEU A N 1
ATOM 741 C CA . LEU A 1 100 ? -20.619 2.618 13.344 1.00 95.69 100 LEU A CA 1
ATOM 742 C C . LEU A 1 100 ? -21.130 2.316 14.759 1.00 95.69 100 LEU A C 1
ATOM 744 O O . LEU A 1 100 ? -21.760 1.278 14.966 1.00 95.69 100 LEU A O 1
ATOM 748 N N . GLY A 1 101 ? -20.881 3.181 15.743 1.00 95.50 101 GLY A N 1
ATOM 749 C CA . GLY A 1 101 ? -21.253 2.914 17.134 1.00 95.50 101 GLY A CA 1
ATOM 750 C C . GLY A 1 101 ? -20.503 1.732 17.739 1.00 95.50 101 GLY A C 1
ATOM 751 O O . GLY A 1 101 ? -21.015 1.105 18.659 1.00 95.50 101 GLY A O 1
ATOM 752 N N . LEU A 1 102 ? -19.322 1.401 17.216 1.00 97.25 102 LEU A N 1
ATOM 753 C CA . LEU A 1 102 ? -18.491 0.314 17.720 1.00 97.25 102 LEU A CA 1
ATOM 754 C C . LEU A 1 102 ? -17.378 0.864 18.597 1.00 97.25 102 LEU A C 1
ATOM 756 O O . LEU A 1 102 ? -16.689 1.805 18.212 1.00 97.25 102 LEU A O 1
ATOM 760 N N . LEU A 1 103 ? -17.175 0.259 19.763 1.00 97.94 103 LEU A N 1
ATOM 761 C CA . LEU A 1 103 ? -16.274 0.799 20.771 1.00 97.94 103 LEU A CA 1
ATOM 762 C C . LEU A 1 103 ? -15.293 -0.254 21.279 1.00 97.94 103 LEU A C 1
ATOM 764 O O . LEU A 1 103 ? -15.656 -1.166 22.022 1.00 97.94 103 LEU A O 1
ATOM 768 N N . LEU A 1 104 ? -14.013 -0.074 20.949 1.00 98.50 104 LEU A N 1
ATOM 769 C CA . LEU A 1 104 ? -12.919 -0.816 21.573 1.00 98.50 104 LEU A CA 1
ATOM 770 C C . LEU A 1 104 ? -12.440 -0.058 22.812 1.00 98.50 104 LEU A C 1
ATOM 772 O O . LEU A 1 104 ? -11.441 0.660 22.793 1.00 98.50 104 LEU A O 1
ATOM 776 N N . ALA A 1 105 ? -13.178 -0.221 23.901 1.00 98.50 105 ALA A N 1
ATOM 777 C CA . ALA A 1 105 ? -12.807 0.282 25.214 1.00 98.50 105 ALA A CA 1
ATOM 778 C C . ALA A 1 105 ? -13.116 -0.771 26.278 1.00 98.50 105 ALA A C 1
ATOM 780 O O . ALA A 1 105 ? -13.976 -1.629 26.069 1.00 98.50 105 ALA A O 1
ATOM 781 N N . ARG A 1 106 ? -12.412 -0.719 27.407 1.00 98.38 106 ARG A N 1
ATOM 782 C CA . ARG A 1 106 ? -12.611 -1.631 28.535 1.00 98.38 106 ARG A CA 1
ATOM 783 C C . ARG A 1 106 ? -12.859 -0.873 29.828 1.00 98.38 106 ARG A C 1
ATOM 785 O O . ARG A 1 106 ? -12.323 0.213 30.047 1.00 98.38 106 ARG A O 1
ATOM 792 N N . HIS A 1 107 ? -13.656 -1.489 30.687 1.00 98.06 107 HIS A N 1
ATOM 793 C CA . HIS A 1 107 ? -13.781 -1.133 32.094 1.00 98.06 107 HIS A CA 1
ATOM 794 C C . HIS A 1 107 ? -12.501 -1.510 32.855 1.00 98.06 107 HIS A C 1
ATOM 796 O O . HIS A 1 107 ? -11.675 -2.291 32.378 1.00 98.06 107 HIS A O 1
ATOM 802 N N . ALA A 1 108 ? -12.347 -0.993 34.076 1.00 95.94 108 ALA A N 1
ATOM 803 C CA . ALA A 1 108 ? -11.190 -1.285 34.930 1.00 95.94 108 ALA A CA 1
ATOM 804 C C . ALA A 1 108 ? -11.038 -2.777 35.299 1.00 95.94 108 ALA A C 1
ATOM 806 O O . ALA A 1 108 ? -9.949 -3.208 35.672 1.00 95.94 108 ALA A O 1
ATOM 807 N N . ASP A 1 109 ? -12.113 -3.564 35.195 1.00 95.81 109 ASP A N 1
ATOM 808 C CA . ASP A 1 109 ? -12.113 -5.018 35.396 1.00 95.81 109 ASP A CA 1
ATOM 809 C C . ASP A 1 109 ? -11.668 -5.811 34.147 1.00 95.81 109 ASP A C 1
ATOM 811 O O . ASP A 1 109 ? -11.592 -7.038 34.190 1.00 95.81 109 ASP A O 1
ATOM 815 N N . GLY A 1 110 ? -11.356 -5.123 33.042 1.00 95.25 110 GLY A N 1
ATOM 816 C CA . GLY A 1 110 ? -10.927 -5.715 31.776 1.00 95.25 110 GLY A CA 1
ATOM 817 C C . GLY A 1 110 ? -12.069 -6.127 30.843 1.00 95.25 110 GLY A C 1
ATOM 818 O O . GLY A 1 110 ? -11.803 -6.569 29.725 1.00 95.25 110 GLY A O 1
ATOM 819 N N . ARG A 1 111 ? -13.335 -5.968 31.244 1.00 95.94 111 ARG A N 1
ATOM 820 C CA . ARG A 1 111 ? -14.486 -6.247 30.378 1.00 95.94 111 ARG A CA 1
ATOM 821 C C . ARG A 1 111 ? -14.604 -5.181 29.289 1.00 95.94 111 ARG A C 1
ATOM 823 O O . ARG A 1 111 ? -14.517 -3.989 29.581 1.00 95.94 111 ARG A O 1
ATOM 830 N N . PHE A 1 112 ? -14.832 -5.599 28.043 1.00 98.06 112 PHE A N 1
ATOM 831 C CA . PHE A 1 112 ? -15.136 -4.670 26.950 1.00 98.06 112 PHE A CA 1
ATOM 832 C C . PHE A 1 112 ? -16.459 -3.935 27.184 1.00 98.06 112 PHE A C 1
ATOM 834 O O . PHE A 1 112 ? -17.384 -4.488 27.780 1.00 98.06 112 PHE A O 1
ATOM 841 N N . ALA A 1 113 ? -16.530 -2.696 26.699 1.00 97.56 113 ALA A N 1
ATOM 842 C CA . ALA A 1 113 ? -17.757 -1.916 26.669 1.00 97.56 113 ALA A CA 1
ATOM 843 C C . ALA A 1 113 ? -18.858 -2.686 25.926 1.00 97.56 113 ALA A C 1
ATOM 845 O O . ALA A 1 113 ? -18.609 -3.289 24.877 1.00 97.56 113 ALA A O 1
ATOM 846 N N . ASP A 1 114 ? -20.067 -2.665 26.473 1.00 95.44 114 ASP A N 1
ATOM 847 C CA . ASP A 1 114 ? -21.227 -3.333 25.890 1.00 95.44 114 ASP A CA 1
ATOM 848 C C . ASP A 1 114 ? -22.190 -2.337 25.218 1.00 95.44 114 ASP A C 1
ATOM 850 O O . ASP A 1 114 ? -21.935 -1.133 25.122 1.00 95.44 114 ASP A O 1
ATOM 854 N N . ALA A 1 115 ? -23.318 -2.843 24.716 1.00 94.44 115 ALA A N 1
ATOM 855 C CA . ALA A 1 115 ? -24.322 -2.021 24.049 1.00 94.44 115 ALA A CA 1
ATOM 856 C C . ALA A 1 115 ? -24.926 -0.928 24.956 1.00 94.44 115 ALA A C 1
ATOM 858 O O . ALA A 1 115 ? -25.329 0.119 24.448 1.00 94.44 115 ALA A O 1
ATOM 859 N N . ALA A 1 116 ? -24.997 -1.140 26.276 1.00 95.19 116 ALA A N 1
ATOM 860 C CA . ALA A 1 116 ? -25.518 -0.142 27.208 1.00 95.19 116 ALA A CA 1
ATOM 861 C C . ALA A 1 116 ? -24.507 0.988 27.437 1.00 95.19 116 ALA A C 1
ATOM 863 O O . ALA A 1 116 ? -24.902 2.155 27.474 1.00 95.19 116 ALA A O 1
ATOM 864 N N . ASP A 1 117 ? -23.215 0.657 27.522 1.00 96.56 117 ASP A N 1
ATOM 865 C CA . ASP A 1 117 ? -22.140 1.653 27.577 1.00 96.56 117 ASP A CA 1
ATOM 866 C C . ASP A 1 117 ? -22.158 2.552 26.330 1.00 96.56 117 ASP A C 1
ATOM 868 O O . ASP A 1 117 ? -22.133 3.778 26.442 1.00 96.56 117 ASP A O 1
ATOM 872 N N . ILE A 1 118 ? -22.270 1.942 25.145 1.00 96.62 118 ILE A N 1
ATOM 873 C CA . ILE A 1 118 ? -22.320 2.646 23.854 1.00 96.62 118 ILE A CA 1
ATOM 874 C C . ILE A 1 118 ? -23.558 3.540 23.761 1.00 96.62 118 ILE A C 1
ATOM 876 O O . ILE A 1 118 ? -23.442 4.702 23.381 1.00 96.62 118 ILE A O 1
ATOM 880 N N . ALA A 1 119 ? -24.736 3.035 24.141 1.00 95.06 119 ALA A N 1
ATOM 881 C CA . ALA A 1 119 ? -25.982 3.805 24.112 1.00 95.06 119 ALA A CA 1
ATOM 882 C C . ALA A 1 119 ? -25.965 5.023 25.052 1.00 95.06 119 ALA A C 1
ATOM 884 O O . ALA A 1 119 ? -26.744 5.958 24.869 1.00 95.06 119 ALA A O 1
ATOM 885 N N . ALA A 1 120 ? -25.094 5.018 26.065 1.00 96.56 120 ALA A N 1
ATOM 886 C CA . ALA A 1 120 ? -24.919 6.134 26.982 1.00 96.56 120 ALA A CA 1
ATOM 887 C C . ALA A 1 120 ? -23.959 7.215 26.458 1.00 96.56 120 ALA A C 1
ATOM 889 O O . ALA A 1 120 ? -23.828 8.248 27.120 1.00 96.56 120 ALA A O 1
ATOM 890 N N . LEU A 1 121 ? -23.264 6.992 25.340 1.00 97.06 121 LEU A N 1
ATOM 891 C CA . LEU A 1 121 ? -22.338 7.942 24.725 1.00 97.06 121 LEU A CA 1
ATOM 892 C C . LEU A 1 121 ? -23.017 8.703 23.582 1.00 97.06 121 LEU A C 1
ATOM 894 O O . LEU A 1 121 ? -23.823 8.151 22.836 1.00 97.06 121 LEU A O 1
ATOM 898 N N . ASP A 1 122 ? -22.650 9.970 23.418 1.00 95.81 122 ASP A N 1
ATOM 899 C CA . ASP A 1 122 ? -23.067 10.780 22.276 1.00 95.81 122 ASP A CA 1
ATOM 900 C C . ASP A 1 122 ? -21.930 10.839 21.246 1.00 95.81 122 ASP A C 1
ATOM 902 O O . ASP A 1 122 ? -20.816 11.269 21.565 1.00 95.81 122 ASP A O 1
ATOM 906 N N . ARG A 1 123 ? -22.233 10.414 20.011 1.00 93.56 123 ARG A N 1
ATOM 907 C CA . ARG A 1 123 ? -21.313 10.381 18.861 1.00 93.56 123 ARG A CA 1
ATOM 908 C C . ARG A 1 123 ? -20.775 11.754 18.462 1.00 93.56 123 ARG A C 1
ATOM 910 O O . ARG A 1 123 ? -19.775 11.813 17.769 1.00 93.56 123 ARG A O 1
ATOM 917 N N . GLN A 1 124 ? -21.433 12.840 18.861 1.00 92.25 124 GLN A N 1
ATOM 918 C CA . GLN A 1 124 ? -21.047 14.206 18.487 1.00 92.25 124 GLN A CA 1
ATOM 919 C C . GLN A 1 124 ? -20.367 14.977 19.625 1.00 92.25 124 GLN A C 1
ATOM 921 O O . GLN A 1 124 ? -19.883 16.091 19.425 1.00 92.25 124 GLN A O 1
ATOM 926 N N . ALA A 1 125 ? -20.346 14.421 20.837 1.00 94.81 125 ALA A N 1
ATOM 927 C CA . ALA A 1 125 ? -19.695 15.043 21.981 1.00 94.81 125 ALA A CA 1
ATOM 928 C C . ALA A 1 125 ? -18.234 14.555 22.121 1.00 94.81 125 ALA A C 1
ATOM 930 O O . ALA A 1 125 ? -17.868 13.533 21.542 1.00 94.81 125 ALA A O 1
ATOM 931 N N . PRO A 1 126 ? -17.374 15.245 22.899 1.00 95.94 126 PRO A N 1
ATOM 932 C CA . PRO A 1 126 ? -15.950 14.913 23.004 1.00 95.94 126 PRO A CA 1
ATOM 933 C C . PRO A 1 126 ? -15.707 13.447 23.394 1.00 95.94 126 PRO A C 1
ATOM 935 O O . PRO A 1 126 ? -15.983 13.035 24.523 1.00 95.94 126 PRO A O 1
ATOM 938 N N . PHE A 1 127 ? -15.220 12.652 22.440 1.00 96.88 127 PHE A N 1
ATOM 939 C CA . PHE A 1 127 ? -15.200 11.190 22.525 1.00 96.88 127 PHE A CA 1
ATOM 940 C C . PHE A 1 127 ? -14.437 10.664 23.753 1.00 96.88 127 PHE A C 1
ATOM 942 O O . PHE A 1 127 ? -14.974 9.904 24.565 1.00 96.88 127 PHE A O 1
ATOM 949 N N . VAL A 1 128 ? -13.190 11.109 23.920 1.00 97.06 128 VAL A N 1
ATOM 950 C CA . VAL A 1 128 ? -12.290 10.609 24.969 1.00 97.06 128 VAL A CA 1
ATOM 951 C C . VAL A 1 128 ? -12.769 11.007 26.366 1.00 97.06 128 VAL A C 1
ATOM 953 O O . VAL A 1 128 ? -12.758 10.178 27.277 1.00 97.06 128 VAL A O 1
ATOM 956 N N . ASP A 1 129 ? -13.246 12.242 26.536 1.00 96.81 129 ASP A N 1
ATOM 957 C CA . ASP A 1 129 ? -13.725 12.742 27.830 1.00 96.81 129 ASP A CA 1
ATOM 958 C C . ASP A 1 129 ? -14.960 11.973 28.306 1.00 96.81 129 ASP A C 1
ATOM 960 O O . ASP A 1 129 ? -15.072 11.625 29.484 1.00 96.81 129 ASP A O 1
ATOM 964 N N . GLN A 1 130 ? -15.881 11.658 27.390 1.00 97.62 130 GLN A N 1
ATOM 965 C CA . GLN A 1 130 ? -17.073 10.884 27.720 1.00 97.62 130 GLN A CA 1
ATOM 966 C C . GLN A 1 130 ? -16.755 9.437 28.107 1.00 97.62 130 GLN A C 1
ATOM 968 O O . GLN A 1 130 ? -17.410 8.908 29.014 1.00 97.62 130 GLN A O 1
ATOM 973 N N . CYS A 1 131 ? -15.766 8.818 27.449 1.00 98.12 131 CYS A N 1
ATOM 974 C CA . CYS A 1 131 ? -15.259 7.496 27.816 1.00 98.12 131 CYS A CA 1
ATOM 975 C C . CYS A 1 131 ? -14.643 7.530 29.221 1.00 98.12 131 CYS A C 1
ATOM 977 O O . CYS A 1 131 ? -15.048 6.765 30.098 1.00 98.12 131 CYS A O 1
ATOM 979 N N . ALA A 1 132 ? -13.739 8.481 29.473 1.00 97.25 132 ALA A N 1
ATOM 980 C CA . ALA A 1 132 ? -13.069 8.627 30.762 1.00 97.25 132 ALA A CA 1
ATOM 981 C C . ALA A 1 132 ? -14.058 8.901 31.910 1.00 97.25 132 ALA A C 1
ATOM 983 O O . ALA A 1 132 ? -13.953 8.293 32.976 1.00 97.25 132 ALA A O 1
ATOM 984 N N . ALA A 1 133 ? -15.070 9.748 31.686 1.00 97.25 133 ALA A N 1
ATOM 985 C CA . ALA A 1 133 ? -16.121 10.039 32.666 1.00 97.25 133 ALA A CA 1
ATOM 986 C C . ALA A 1 133 ? -16.952 8.805 33.062 1.00 97.25 133 ALA A C 1
ATOM 988 O O . ALA A 1 133 ? -17.559 8.787 34.133 1.00 97.25 133 ALA A O 1
ATOM 989 N N . ARG A 1 134 ? -16.973 7.773 32.212 1.00 97.06 134 ARG A N 1
ATOM 990 C CA . ARG A 1 134 ? -17.650 6.490 32.453 1.00 97.06 134 ARG A CA 1
ATOM 991 C C . ARG A 1 134 ? -16.699 5.395 32.939 1.00 97.06 134 ARG A C 1
ATOM 993 O O . ARG A 1 134 ? -17.122 4.259 33.104 1.00 97.06 134 ARG A O 1
ATOM 1000 N N . GLY A 1 135 ? -15.432 5.726 33.194 1.00 97.31 135 GLY A N 1
ATOM 1001 C CA . GLY A 1 135 ? -14.425 4.758 33.629 1.00 97.31 135 GLY A CA 1
ATOM 1002 C C . GLY A 1 135 ? -13.956 3.808 32.523 1.00 97.31 135 GLY A C 1
ATOM 1003 O O . GLY A 1 135 ? -13.383 2.764 32.831 1.00 97.31 135 GLY A O 1
ATO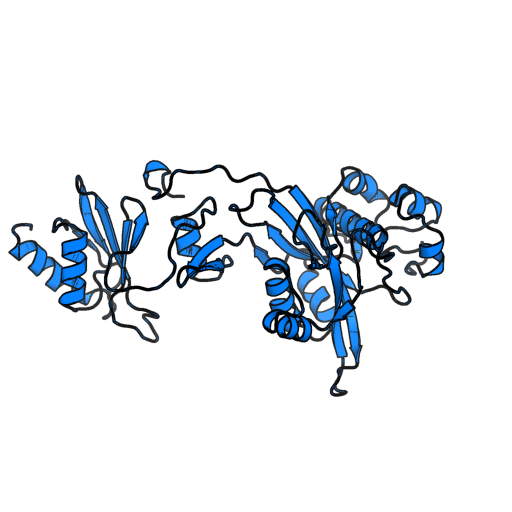M 1004 N N . LEU A 1 136 ? -14.183 4.163 31.255 1.00 98.44 136 LEU A N 1
ATOM 1005 C CA . LEU A 1 136 ? -13.733 3.396 30.099 1.00 98.44 136 LEU A CA 1
ATOM 1006 C C . LEU A 1 136 ? -12.336 3.850 29.671 1.00 98.44 136 LEU A C 1
ATOM 1008 O O . LEU A 1 136 ? -12.080 5.045 29.510 1.00 98.44 136 LEU A O 1
ATOM 1012 N N . ARG A 1 137 ? -11.447 2.884 29.437 1.00 98.56 137 ARG A N 1
ATOM 1013 C CA . ARG A 1 137 ? -10.128 3.093 28.829 1.00 98.56 137 ARG A CA 1
ATOM 1014 C C . ARG A 1 137 ? -10.119 2.560 27.405 1.00 98.56 137 ARG A C 1
ATOM 1016 O O . ARG A 1 137 ? -10.635 1.474 27.153 1.00 98.56 137 ARG A O 1
ATOM 1023 N N . LEU A 1 138 ? -9.534 3.311 26.477 1.00 98.81 138 LEU A N 1
ATOM 1024 C CA . LEU A 1 138 ? -9.463 2.917 25.069 1.00 98.81 138 LEU A CA 1
ATOM 1025 C C . LEU A 1 138 ? -8.504 1.731 24.908 1.00 98.81 138 LEU A C 1
ATOM 1027 O O . LEU A 1 138 ? -7.355 1.797 25.341 1.00 98.81 138 LEU A O 1
ATOM 1031 N N . ALA A 1 139 ? -8.954 0.660 24.261 1.00 98.62 139 ALA A N 1
ATOM 1032 C CA . ALA A 1 139 ? -8.183 -0.571 24.095 1.00 98.62 139 ALA A CA 1
ATOM 1033 C C . ALA A 1 139 ? -7.238 -0.488 22.880 1.00 98.62 139 ALA A C 1
ATOM 1035 O O . ALA A 1 139 ? -7.321 -1.297 21.955 1.00 98.62 139 ALA A O 1
ATOM 1036 N N . ALA A 1 140 ? -6.347 0.512 22.843 1.00 98.62 140 ALA A N 1
ATOM 1037 C CA . ALA A 1 140 ? -5.384 0.667 21.745 1.00 98.62 140 ALA A CA 1
ATOM 1038 C C . ALA A 1 140 ? -4.383 -0.504 21.673 1.00 98.62 140 ALA A C 1
ATOM 1040 O O . ALA A 1 140 ? -3.882 -0.838 20.600 1.00 98.62 140 ALA A O 1
ATOM 1041 N N . ASP A 1 141 ? -4.153 -1.191 22.789 1.00 98.31 141 ASP A N 1
ATOM 1042 C CA . ASP A 1 141 ? -3.423 -2.455 22.887 1.00 98.31 141 ASP A CA 1
ATOM 1043 C C . ASP A 1 141 ? -4.126 -3.651 22.210 1.00 98.31 141 ASP A C 1
ATOM 1045 O O . ASP A 1 141 ? -3.482 -4.675 21.984 1.00 98.31 141 ASP A O 1
ATOM 1049 N N . ALA A 1 142 ? -5.403 -3.536 21.842 1.00 98.25 142 ALA A N 1
ATOM 1050 C CA . ALA A 1 142 ? -6.127 -4.536 21.054 1.00 98.25 142 ALA A CA 1
ATOM 1051 C C . ALA A 1 142 ? -6.149 -4.218 19.544 1.00 98.25 142 ALA A C 1
ATOM 1053 O O . ALA A 1 142 ? -6.707 -4.989 18.762 1.00 98.25 142 ALA A O 1
ATOM 1054 N N . VAL A 1 143 ? -5.546 -3.097 19.130 1.00 98.56 143 VAL A N 1
ATOM 1055 C CA . VAL A 1 143 ? -5.509 -2.623 17.740 1.00 98.56 143 VAL A CA 1
ATOM 1056 C C . VAL A 1 143 ? -4.087 -2.734 17.188 1.00 98.56 143 VAL A C 1
ATOM 1058 O O . VAL A 1 143 ? -3.139 -2.181 17.752 1.00 98.56 143 VAL A O 1
ATOM 1061 N N . PHE A 1 144 ? -3.921 -3.461 16.087 1.00 98.44 144 PHE A N 1
ATOM 1062 C CA . PHE A 1 144 ? -2.616 -3.808 15.517 1.00 98.44 144 PHE A CA 1
ATOM 1063 C C . PHE A 1 144 ? -2.441 -3.217 14.123 1.00 98.44 144 PHE A C 1
ATOM 1065 O O . PHE A 1 144 ? -3.406 -3.083 13.376 1.00 98.44 144 PHE A O 1
ATOM 1072 N N . LEU A 1 145 ? -1.207 -2.892 13.743 1.00 98.31 145 LEU A N 1
ATOM 1073 C CA . LEU A 1 145 ? -0.901 -2.414 12.398 1.00 98.31 145 LEU A CA 1
ATOM 1074 C C . LEU A 1 145 ? -0.812 -3.588 11.415 1.00 98.31 145 LEU A C 1
ATOM 1076 O O . LEU A 1 145 ? 0.131 -4.371 11.463 1.00 98.31 145 LEU A O 1
ATOM 1080 N N . LEU A 1 146 ? -1.771 -3.680 10.490 1.00 98.44 146 LEU A N 1
ATOM 1081 C CA . LEU A 1 146 ? -1.772 -4.693 9.432 1.00 98.44 146 LEU A CA 1
ATOM 1082 C C . LEU A 1 146 ? -0.893 -4.266 8.259 1.00 98.44 146 LEU A C 1
ATOM 1084 O O . LEU A 1 146 ? -0.043 -5.023 7.794 1.00 98.44 146 LEU A O 1
ATOM 1088 N N . ALA A 1 147 ? -1.114 -3.052 7.765 1.00 98.19 147 ALA A N 1
ATOM 1089 C CA . ALA A 1 147 ? -0.432 -2.519 6.598 1.00 98.19 147 ALA A CA 1
ATOM 1090 C C . ALA A 1 147 ? -0.405 -0.995 6.629 1.00 98.19 147 ALA A C 1
ATOM 1092 O O . ALA A 1 147 ? -1.183 -0.367 7.341 1.00 98.19 147 ALA A O 1
ATOM 1093 N N . HIS A 1 148 ? 0.446 -0.389 5.809 1.00 98.12 148 HIS A N 1
ATOM 1094 C CA . HIS A 1 148 ? 0.431 1.056 5.613 1.00 98.12 148 HIS A CA 1
ATOM 1095 C C . HIS A 1 148 ? 0.296 1.402 4.133 1.00 98.12 148 HIS A C 1
ATOM 1097 O O . HIS A 1 148 ? 1.177 1.094 3.327 1.00 98.12 148 HIS A O 1
ATOM 1103 N N . TRP A 1 149 ? -0.789 2.085 3.780 1.00 98.06 149 TRP A N 1
ATOM 1104 C CA . TRP A 1 149 ? -1.086 2.496 2.414 1.00 98.06 149 TRP A CA 1
ATOM 1105 C C . TRP A 1 149 ? -0.888 3.993 2.240 1.00 98.06 149 TRP A C 1
ATOM 1107 O O . TRP A 1 149 ? -1.484 4.793 2.950 1.00 98.06 149 TRP A O 1
ATOM 1117 N N . THR A 1 150 ? -0.107 4.388 1.243 1.00 97.50 150 THR A N 1
ATOM 1118 C CA . THR A 1 150 ? 0.014 5.787 0.834 1.00 97.50 150 THR A CA 1
ATOM 1119 C C . THR A 1 150 ? -0.534 5.934 -0.571 1.00 97.50 150 THR A C 1
ATOM 1121 O O . THR A 1 150 ? 0.038 5.400 -1.521 1.00 97.50 150 THR A O 1
ATOM 1124 N N . ALA A 1 151 ? -1.623 6.688 -0.709 1.00 94.88 151 ALA A N 1
ATOM 1125 C CA . ALA A 1 151 ? -2.268 6.946 -1.989 1.00 94.88 151 ALA A CA 1
ATOM 1126 C C . ALA A 1 151 ? -1.249 7.408 -3.051 1.00 94.88 151 ALA A C 1
ATOM 1128 O O . ALA A 1 151 ? -0.297 8.145 -2.747 1.00 94.88 151 ALA A O 1
ATOM 1129 N N . ASP A 1 152 ? -1.435 6.955 -4.289 1.00 94.00 152 ASP A N 1
ATOM 1130 C CA . ASP A 1 152 ? -0.523 7.235 -5.401 1.00 94.00 152 ASP A CA 1
ATOM 1131 C C . ASP A 1 152 ? -0.409 8.756 -5.655 1.00 94.00 152 ASP A C 1
ATOM 1133 O O . ASP A 1 152 ? -1.223 9.568 -5.202 1.00 94.00 152 ASP A O 1
ATOM 1137 N N . ARG A 1 153 ? 0.714 9.163 -6.242 1.00 95.00 153 ARG A N 1
ATOM 1138 C CA . ARG A 1 153 ? 1.166 10.547 -6.429 1.00 95.00 153 ARG A CA 1
ATOM 1139 C C . ARG A 1 153 ? 0.418 11.273 -7.552 1.00 95.00 153 ARG A C 1
ATOM 1141 O O . ARG A 1 153 ? 0.532 12.494 -7.635 1.00 95.00 153 ARG A O 1
ATOM 1148 N N . ASP A 1 154 ? -0.354 10.551 -8.363 1.00 93.25 154 ASP A N 1
ATOM 1149 C CA . ASP A 1 154 ? -1.277 11.076 -9.378 1.00 93.25 154 ASP A CA 1
ATOM 1150 C C . ASP A 1 154 ? -2.481 11.811 -8.777 1.00 93.25 154 ASP A C 1
ATOM 1152 O O . ASP A 1 154 ? -3.062 12.677 -9.433 1.00 93.25 154 ASP A O 1
ATOM 1156 N N . LEU A 1 155 ? -2.868 11.474 -7.545 1.00 92.19 155 LEU A N 1
ATOM 1157 C CA . LEU A 1 155 ? -4.115 11.957 -6.966 1.00 92.19 155 LEU A CA 1
ATOM 1158 C C . LEU A 1 155 ? -3.990 13.392 -6.418 1.00 92.19 155 LEU A C 1
ATOM 1160 O O . LEU A 1 155 ? -3.025 13.712 -5.718 1.00 92.19 155 LEU A O 1
ATOM 1164 N N . PRO A 1 156 ? -4.998 14.259 -6.647 1.00 90.94 156 PRO A N 1
ATOM 1165 C CA . PRO A 1 156 ? -4.994 15.642 -6.157 1.00 90.94 156 PRO A CA 1
ATOM 1166 C C . PRO A 1 156 ? -5.201 15.739 -4.639 1.00 90.94 156 PRO A C 1
ATOM 1168 O O . PRO A 1 156 ? -4.846 16.740 -4.022 1.00 90.94 156 PRO A O 1
ATOM 1171 N N . ARG A 1 157 ? -5.775 14.698 -4.029 1.00 91.06 157 ARG A N 1
ATOM 1172 C CA . ARG A 1 157 ? -5.912 14.537 -2.582 1.00 91.06 157 ARG A CA 1
ATOM 1173 C C . ARG A 1 157 ? -5.440 13.138 -2.223 1.00 91.06 157 ARG A C 1
ATOM 1175 O O . ARG A 1 157 ? -5.935 12.157 -2.775 1.00 91.06 157 ARG A O 1
ATOM 1182 N N . ARG A 1 158 ? -4.462 13.063 -1.327 1.00 93.81 158 ARG A N 1
ATOM 1183 C CA . ARG A 1 158 ? -3.749 11.832 -0.982 1.00 93.81 158 ARG A CA 1
ATOM 1184 C C . ARG A 1 158 ? -3.861 11.591 0.507 1.00 93.81 158 ARG A C 1
ATOM 1186 O O . ARG A 1 158 ? -3.862 12.547 1.274 1.00 93.81 158 ARG A O 1
ATOM 1193 N N . PHE A 1 159 ? -3.915 10.325 0.889 1.00 94.31 159 PHE A N 1
ATOM 1194 C CA . PHE A 1 159 ? -3.906 9.914 2.282 1.00 94.31 159 PHE A CA 1
ATOM 1195 C C . PHE A 1 159 ? -2.779 8.910 2.516 1.00 94.31 159 PHE A C 1
ATOM 1197 O O . PHE A 1 159 ? -2.517 8.061 1.657 1.00 94.31 159 PHE A O 1
ATOM 1204 N N . ALA A 1 160 ? -2.111 9.044 3.653 1.00 96.62 160 ALA A N 1
ATOM 1205 C CA . ALA A 1 160 ? -1.231 8.056 4.251 1.00 96.62 160 ALA A CA 1
ATOM 1206 C C . ALA A 1 160 ? -2.029 7.408 5.386 1.00 96.62 160 ALA A C 1
ATOM 1208 O O . ALA A 1 160 ? -2.456 8.087 6.316 1.00 96.62 160 ALA A O 1
ATOM 1209 N N . VAL A 1 161 ? -2.337 6.124 5.226 1.00 97.44 161 VAL A N 1
ATOM 1210 C CA . VAL A 1 161 ? -3.332 5.421 6.032 1.00 97.44 161 VAL A CA 1
ATOM 1211 C C . VAL A 1 161 ? -2.733 4.114 6.546 1.00 97.44 161 VAL A C 1
ATOM 1213 O O . VAL A 1 161 ? -2.602 3.158 5.770 1.00 97.44 161 VAL A O 1
ATOM 1216 N N . PRO A 1 162 ? -2.375 4.016 7.837 1.00 98.12 162 PRO A N 1
ATOM 1217 C CA . PRO A 1 162 ? -2.335 2.741 8.537 1.00 98.12 162 PRO A CA 1
ATOM 1218 C C . PRO A 1 162 ? -3.686 2.030 8.423 1.00 98.12 162 PRO A C 1
ATOM 1220 O O . PRO A 1 162 ? -4.725 2.538 8.845 1.00 98.12 162 PRO A O 1
ATOM 1223 N N . PHE A 1 163 ? -3.653 0.832 7.858 1.00 98.62 163 PHE A N 1
ATOM 1224 C CA . PHE A 1 163 ? -4.739 -0.127 7.954 1.00 98.62 163 PHE A CA 1
ATOM 1225 C C . PHE A 1 163 ? -4.476 -0.930 9.218 1.00 98.62 163 PHE A C 1
ATOM 1227 O O . PHE A 1 163 ? -3.511 -1.693 9.300 1.00 98.62 163 PHE A O 1
ATOM 1234 N N . LEU A 1 164 ? -5.304 -0.690 10.221 1.00 98.75 164 LEU A N 1
ATOM 1235 C CA . LEU A 1 164 ? -5.250 -1.337 11.515 1.00 98.75 164 LEU A CA 1
ATOM 1236 C C . LEU A 1 164 ? -6.198 -2.535 11.524 1.00 98.75 164 LEU A C 1
ATOM 1238 O O . LEU A 1 164 ? -7.125 -2.611 10.722 1.00 98.75 164 LEU A O 1
ATOM 1242 N N . VAL A 1 165 ? -5.985 -3.476 12.428 1.00 98.75 165 VAL A N 1
ATOM 1243 C CA . VAL A 1 165 ? -6.820 -4.665 12.579 1.00 98.75 165 VAL A CA 1
ATOM 1244 C C . VAL A 1 165 ? -7.101 -4.922 14.050 1.00 98.75 165 VAL A C 1
ATOM 1246 O O . VAL A 1 165 ? -6.224 -4.744 14.896 1.00 98.75 165 VAL A O 1
ATOM 1249 N N . ALA A 1 166 ? -8.328 -5.334 14.353 1.00 98.69 166 ALA A N 1
ATOM 1250 C CA . ALA A 1 166 ? -8.719 -5.739 15.692 1.00 98.69 166 ALA A CA 1
ATOM 1251 C C . ALA A 1 166 ? -9.805 -6.817 15.645 1.00 98.69 166 ALA A C 1
ATOM 1253 O O . ALA A 1 166 ? -10.588 -6.912 14.693 1.00 98.69 166 ALA A O 1
ATOM 1254 N N . ARG A 1 167 ? -9.867 -7.625 16.705 1.00 98.44 167 ARG A N 1
ATOM 1255 C CA . ARG A 1 167 ? -11.000 -8.520 16.937 1.00 98.44 167 ARG A CA 1
ATOM 1256 C C . ARG A 1 167 ? -12.214 -7.685 17.341 1.00 98.44 167 ARG A C 1
ATOM 1258 O O . ARG A 1 167 ? -12.113 -6.818 18.204 1.00 98.44 167 ARG A O 1
ATOM 1265 N N . MET A 1 168 ? -13.354 -7.972 16.726 1.00 97.69 168 MET A N 1
ATOM 1266 C CA . MET A 1 168 ? -14.634 -7.372 17.079 1.00 97.69 168 MET A CA 1
ATOM 1267 C C . MET A 1 168 ? -14.993 -7.691 18.542 1.00 97.69 168 MET A C 1
ATOM 1269 O O . MET A 1 168 ? -15.012 -8.877 18.889 1.00 97.69 168 MET A O 1
ATOM 1273 N N . PRO A 1 169 ? -15.298 -6.689 19.392 1.00 95.81 169 PRO A N 1
ATOM 1274 C CA . PRO A 1 169 ? -15.817 -6.943 20.732 1.00 95.81 169 PRO A CA 1
ATOM 1275 C C . PRO A 1 169 ? -17.140 -7.720 20.689 1.00 95.81 169 PRO A C 1
ATOM 1277 O O . PRO A 1 169 ? -18.015 -7.443 19.866 1.00 95.81 169 PRO A O 1
ATOM 1280 N N . GLU A 1 170 ? -17.295 -8.696 21.581 1.00 92.38 170 GLU A N 1
ATOM 1281 C CA . GLU A 1 170 ? -18.521 -9.491 21.667 1.00 92.38 170 GLU A CA 1
ATOM 1282 C C . GLU A 1 170 ? -19.721 -8.634 22.099 1.00 92.38 170 GLU A C 1
ATOM 1284 O O . GLU A 1 170 ? -19.599 -7.730 22.923 1.00 92.38 170 GLU A O 1
ATOM 1289 N N . GLY A 1 171 ? -20.904 -8.934 21.558 1.00 91.44 171 GLY A N 1
ATOM 1290 C CA . GLY A 1 171 ? -22.160 -8.301 21.979 1.00 91.44 171 GLY A CA 1
ATOM 1291 C C . GLY A 1 171 ? -22.412 -6.887 21.443 1.00 91.44 171 GLY A C 1
ATOM 1292 O O . GLY A 1 171 ? -23.430 -6.294 21.792 1.00 91.44 171 GLY A O 1
ATOM 1293 N N . GLN A 1 172 ? -21.534 -6.357 20.588 1.00 95.44 172 GLN A N 1
ATOM 1294 C CA . GLN A 1 172 ? -21.755 -5.101 19.869 1.00 95.44 172 GLN A CA 1
ATOM 1295 C C . GLN A 1 172 ? -22.269 -5.369 18.446 1.00 95.44 172 GLN A C 1
ATOM 1297 O O . GLN A 1 172 ? -21.785 -6.277 17.769 1.00 95.44 172 GLN A O 1
ATOM 1302 N N . GLU A 1 173 ? -23.214 -4.551 17.977 1.00 94.50 173 GLU A N 1
ATOM 1303 C CA . GLU A 1 173 ? -23.745 -4.607 16.610 1.00 94.50 173 GLU A CA 1
ATOM 1304 C C . GLU A 1 173 ? -23.445 -3.281 15.892 1.00 94.50 173 GLU A C 1
ATOM 1306 O O . GLU A 1 173 ? -23.745 -2.222 16.449 1.00 94.50 173 GLU A O 1
ATOM 1311 N N . PRO A 1 174 ? -22.857 -3.301 14.682 1.00 95.31 174 PRO A N 1
ATOM 1312 C CA . PRO A 1 174 ? -22.593 -2.080 13.934 1.00 95.31 174 PRO A CA 1
ATOM 1313 C C . PRO A 1 174 ? -23.883 -1.382 13.504 1.00 95.31 174 PRO A C 1
ATOM 1315 O O . PRO A 1 174 ? -24.737 -1.973 12.843 1.00 95.31 174 PRO A O 1
ATOM 1318 N N . VAL A 1 175 ? -23.974 -0.088 13.796 1.00 93.12 175 VAL A N 1
ATOM 1319 C CA . VAL A 1 175 ? -25.063 0.788 13.355 1.00 93.12 175 VAL A CA 1
ATOM 1320 C C . VAL A 1 175 ? -24.454 2.004 12.679 1.00 93.12 175 VAL A C 1
ATOM 1322 O O . VAL A 1 175 ? -23.825 2.830 13.343 1.00 93.12 175 VAL A O 1
ATOM 1325 N N . ALA A 1 176 ? -24.641 2.116 11.366 1.00 89.31 176 ALA A N 1
ATOM 1326 C CA . ALA A 1 176 ? -24.136 3.255 10.613 1.00 89.31 176 ALA A CA 1
ATOM 1327 C C . ALA A 1 176 ? -24.774 4.577 11.072 1.00 89.31 176 ALA A C 1
ATOM 1329 O O . ALA A 1 176 ? -25.883 4.600 11.606 1.00 89.31 176 ALA A O 1
ATOM 1330 N N . ASP A 1 177 ? -24.062 5.680 10.859 1.00 85.06 177 ASP A N 1
ATOM 1331 C CA . ASP A 1 177 ? -24.548 7.040 11.110 1.00 85.06 177 ASP A CA 1
ATOM 1332 C C . ASP A 1 177 ? -25.668 7.475 10.139 1.00 85.06 177 ASP A C 1
ATOM 1334 O O . ASP A 1 177 ? -26.350 8.468 10.387 1.00 85.06 177 ASP A O 1
ATOM 1338 N N . GLU A 1 178 ? -25.868 6.724 9.047 1.00 84.50 178 GLU A N 1
ATOM 1339 C CA . GLU A 1 178 ? -26.823 6.992 7.964 1.00 84.50 178 GLU A CA 1
ATOM 1340 C C . GLU A 1 178 ? -26.615 8.369 7.299 1.00 84.50 178 GLU A C 1
ATOM 1342 O O . GLU A 1 178 ? -27.502 8.906 6.622 1.00 84.50 178 GLU A O 1
ATOM 1347 N N . THR A 1 179 ? -25.419 8.943 7.458 1.00 80.31 179 THR A N 1
ATOM 1348 C CA . THR A 1 179 ? -25.014 10.214 6.853 1.00 80.31 179 THR A CA 1
ATOM 1349 C C . THR A 1 179 ? -23.792 10.044 5.969 1.00 80.31 179 THR A C 1
ATOM 1351 O O . THR A 1 179 ? -23.858 10.310 4.759 1.00 80.31 179 THR A O 1
ATOM 1354 N N . GLU A 1 180 ? -22.685 9.581 6.540 1.00 78.81 180 GLU A N 1
ATOM 1355 C CA . GLU A 1 180 ? -21.440 9.343 5.818 1.00 78.81 180 GLU A CA 1
ATOM 1356 C C . GLU A 1 180 ? -21.314 7.890 5.374 1.00 78.81 180 GLU A C 1
ATOM 1358 O O . GLU A 1 180 ? -20.820 7.611 4.269 1.00 78.81 180 GLU A O 1
ATOM 1363 N N . GLN A 1 181 ? -21.823 6.987 6.203 1.00 81.12 181 GLN A N 1
ATOM 1364 C CA . GLN A 1 181 ? -21.750 5.552 6.049 1.00 81.12 181 GLN A CA 1
ATOM 1365 C C . GLN A 1 181 ? -23.137 4.917 6.084 1.00 81.12 181 GLN A C 1
ATOM 1367 O O . GLN A 1 181 ? -24.068 5.395 6.724 1.00 81.12 181 GLN A O 1
ATOM 1372 N N . PHE A 1 182 ? -23.270 3.823 5.347 1.00 86.88 182 PHE A N 1
ATOM 1373 C CA . PHE A 1 182 ? -24.521 3.108 5.152 1.00 86.88 182 PHE A CA 1
ATOM 1374 C C . PHE A 1 182 ? -24.236 1.615 5.102 1.00 86.88 182 PHE A C 1
ATOM 1376 O O . PHE A 1 182 ? -23.166 1.196 4.664 1.00 86.88 182 PHE A O 1
ATOM 1383 N N . GLU A 1 183 ? -25.237 0.808 5.445 1.00 88.25 183 GLU A N 1
ATOM 1384 C CA . GLU A 1 183 ? -25.226 -0.641 5.204 1.00 88.25 183 GLU A CA 1
ATOM 1385 C C . GLU A 1 183 ? -23.978 -1.356 5.770 1.00 88.25 183 GLU A C 1
ATOM 1387 O O . GLU A 1 183 ? -23.175 -1.901 4.998 1.00 88.25 183 GLU A O 1
ATOM 1392 N N . PRO A 1 184 ? -23.801 -1.407 7.105 1.00 94.25 184 PRO A N 1
ATOM 1393 C CA . PRO A 1 184 ? -22.774 -2.252 7.691 1.00 94.25 184 PRO A CA 1
ATOM 1394 C C . PRO A 1 184 ? -22.978 -3.703 7.250 1.00 94.25 184 PRO A C 1
ATOM 1396 O O . PRO A 1 184 ? -24.072 -4.261 7.354 1.00 94.25 184 PRO A O 1
ATOM 1399 N N . VAL A 1 185 ? -21.923 -4.323 6.733 1.00 96.88 185 VAL A N 1
ATOM 1400 C CA . VAL A 1 185 ? -21.968 -5.677 6.195 1.00 96.88 185 VAL A CA 1
ATOM 1401 C C . VAL A 1 185 ? -20.772 -6.481 6.667 1.00 96.88 185 VAL A C 1
ATOM 1403 O O . VAL A 1 185 ? -19.615 -6.113 6.475 1.00 96.88 185 VAL A O 1
ATOM 1406 N N . TRP A 1 186 ? -21.070 -7.637 7.244 1.00 97.62 186 TRP A N 1
ATOM 1407 C CA . TRP A 1 186 ? -20.079 -8.667 7.501 1.00 97.62 186 TRP A CA 1
ATOM 1408 C C . TRP A 1 186 ? -19.904 -9.528 6.259 1.00 97.62 186 TRP A C 1
ATOM 1410 O O . TRP A 1 186 ? -20.863 -10.114 5.751 1.00 97.62 186 TRP A O 1
ATOM 1420 N N . VAL A 1 187 ? -18.677 -9.616 5.759 1.00 97.44 187 VAL A N 1
ATOM 1421 C CA . VAL A 1 187 ? -18.376 -10.335 4.520 1.00 97.44 187 VAL A CA 1
ATOM 1422 C C . VAL A 1 187 ? -17.061 -11.093 4.651 1.00 97.44 187 VAL A C 1
ATOM 1424 O O . VAL A 1 187 ? -16.131 -10.644 5.317 1.00 97.44 187 VAL A O 1
ATOM 1427 N N . ARG A 1 188 ? -16.975 -12.272 4.029 1.00 97.19 188 ARG A N 1
ATOM 1428 C CA . ARG A 1 188 ? -15.692 -12.968 3.882 1.00 97.19 188 ARG A CA 1
ATOM 1429 C C . ARG A 1 188 ? -14.821 -12.231 2.858 1.00 97.19 188 ARG A C 1
ATOM 1431 O O . ARG A 1 188 ? -15.373 -11.783 1.847 1.00 97.19 188 ARG A O 1
ATOM 1438 N N . PRO A 1 189 ? -13.493 -12.146 3.044 1.00 97.69 189 PRO A N 1
ATOM 1439 C CA . PRO A 1 189 ? -12.618 -11.462 2.091 1.00 97.69 189 PRO A CA 1
ATOM 1440 C C . PRO A 1 189 ? -12.761 -11.973 0.647 1.00 97.69 189 PRO A C 1
ATOM 1442 O O . PRO A 1 189 ? -12.932 -11.179 -0.275 1.00 97.69 189 PRO A O 1
ATOM 1445 N N . ASP A 1 190 ? -12.794 -13.291 0.446 1.00 96.19 190 ASP A N 1
ATOM 1446 C CA . ASP A 1 190 ? -12.954 -13.913 -0.873 1.00 96.19 190 ASP A CA 1
ATOM 1447 C C . ASP A 1 190 ? -14.320 -13.624 -1.521 1.00 96.19 190 ASP A C 1
ATOM 1449 O O . ASP A 1 190 ? -14.403 -13.317 -2.712 1.00 96.19 190 ASP A O 1
ATOM 1453 N N . ALA A 1 191 ? -15.396 -13.637 -0.734 1.00 96.62 191 ALA A N 1
ATOM 1454 C CA . ALA A 1 191 ? -16.732 -13.290 -1.205 1.00 96.62 191 ALA A CA 1
ATOM 1455 C C . ALA A 1 191 ? -16.840 -11.807 -1.605 1.00 96.62 191 ALA A C 1
ATOM 1457 O O . ALA A 1 191 ? -17.484 -11.485 -2.607 1.00 96.62 191 ALA A O 1
ATOM 1458 N N . ALA A 1 192 ? -16.206 -10.898 -0.857 1.00 98.06 192 ALA A N 1
ATOM 1459 C CA . ALA A 1 192 ? -16.146 -9.479 -1.211 1.00 98.06 192 ALA A CA 1
ATOM 1460 C C . ALA A 1 192 ? -15.405 -9.264 -2.540 1.00 98.06 192 ALA A C 1
ATOM 1462 O O . ALA A 1 192 ? -15.903 -8.548 -3.410 1.00 98.06 192 ALA A O 1
ATOM 1463 N N . LEU A 1 193 ? -14.268 -9.941 -2.736 1.00 98.50 193 LEU A N 1
ATOM 1464 C CA . LEU A 1 193 ? -13.508 -9.908 -3.990 1.00 98.50 193 LEU A CA 1
ATOM 1465 C C . LEU A 1 193 ? -14.328 -10.434 -5.175 1.00 98.50 193 LEU A C 1
ATOM 1467 O O . LEU A 1 193 ? -14.370 -9.794 -6.225 1.00 98.50 193 LEU A O 1
ATOM 1471 N N . ALA A 1 194 ? -15.042 -11.550 -5.001 1.00 98.12 194 ALA A N 1
ATOM 1472 C CA . ALA A 1 194 ? -15.911 -12.099 -6.041 1.00 98.12 194 ALA A CA 1
ATOM 1473 C C . ALA A 1 194 ? -17.035 -11.121 -6.434 1.00 98.12 194 ALA A C 1
ATOM 1475 O O . ALA A 1 194 ? -17.285 -10.896 -7.620 1.00 98.12 194 ALA A O 1
ATOM 1476 N N . ARG A 1 195 ? -17.683 -10.478 -5.452 1.00 98.19 195 ARG A N 1
ATOM 1477 C CA . ARG A 1 195 ? -18.723 -9.463 -5.707 1.00 98.19 195 ARG A CA 1
ATOM 1478 C C . ARG A 1 195 ? -18.156 -8.202 -6.366 1.00 98.19 195 ARG A C 1
ATOM 1480 O O . ARG A 1 195 ? -18.831 -7.599 -7.199 1.00 98.19 195 ARG A O 1
ATOM 1487 N N . HIS A 1 196 ? -16.931 -7.807 -6.019 1.00 98.00 196 HIS A N 1
ATOM 1488 C CA . HIS A 1 196 ? -16.230 -6.694 -6.659 1.00 98.00 196 HIS A CA 1
ATOM 1489 C C . HIS A 1 196 ? -15.933 -6.982 -8.129 1.00 98.00 196 HIS A C 1
ATOM 1491 O O . HIS A 1 196 ? -16.269 -6.165 -8.984 1.00 98.00 196 HIS A O 1
ATOM 1497 N N . ALA A 1 197 ? -15.396 -8.166 -8.432 1.00 97.38 197 ALA A N 1
ATOM 1498 C CA . ALA A 1 197 ? -15.156 -8.611 -9.804 1.00 97.38 197 ALA A CA 1
ATOM 1499 C C . ALA A 1 197 ? -16.453 -8.668 -10.635 1.00 97.38 197 ALA A C 1
ATOM 1501 O O . ALA A 1 197 ? -16.438 -8.379 -11.829 1.00 97.38 197 ALA A O 1
ATOM 1502 N N . ALA A 1 198 ? -17.588 -8.973 -9.995 1.00 97.81 198 ALA A N 1
ATOM 1503 C CA . ALA A 1 198 ? -18.916 -8.933 -10.608 1.00 97.81 198 ALA A CA 1
ATOM 1504 C C . ALA A 1 198 ? -19.528 -7.516 -10.723 1.00 97.81 198 ALA A C 1
ATOM 1506 O O . ALA A 1 198 ? -20.649 -7.378 -11.211 1.00 97.81 198 ALA A O 1
ATOM 1507 N N . GLY A 1 199 ? -18.841 -6.463 -10.261 1.00 96.44 199 GLY A N 1
ATOM 1508 C CA . GLY A 1 199 ? -19.319 -5.075 -10.311 1.00 96.44 199 GLY A CA 1
ATOM 1509 C C . GLY A 1 199 ? -20.395 -4.717 -9.276 1.00 96.44 199 GLY A C 1
ATOM 1510 O O . GLY A 1 199 ? -21.044 -3.684 -9.403 1.00 96.44 199 GLY A O 1
ATOM 1511 N N . GLN A 1 200 ? -20.597 -5.552 -8.252 1.00 96.31 200 GLN A N 1
ATOM 1512 C CA . GLN A 1 200 ? -21.669 -5.415 -7.249 1.00 96.31 200 GLN A CA 1
ATOM 1513 C C . GLN A 1 200 ? -21.171 -4.914 -5.884 1.00 96.31 200 GLN A C 1
ATOM 1515 O O . GLN A 1 200 ? -21.960 -4.721 -4.961 1.00 96.31 200 GLN A O 1
ATOM 1520 N N . PHE A 1 201 ? -19.857 -4.759 -5.730 1.00 96.94 201 PHE A N 1
ATOM 1521 C CA . PHE A 1 201 ? -19.214 -4.371 -4.478 1.00 96.94 201 PHE A CA 1
ATOM 1522 C C . PHE A 1 201 ? -18.002 -3.498 -4.800 1.00 96.94 201 PHE A C 1
ATOM 1524 O O . PHE A 1 201 ? -16.853 -3.940 -4.780 1.00 96.94 201 PHE A O 1
ATOM 1531 N N . PHE A 1 202 ? -18.269 -2.267 -5.241 1.00 96.81 202 PHE A N 1
ATOM 1532 C CA . PHE A 1 202 ? -17.208 -1.349 -5.642 1.00 96.81 202 PHE A CA 1
ATOM 1533 C C . PHE A 1 202 ? -16.279 -1.081 -4.454 1.00 96.81 202 PHE A C 1
ATOM 1535 O O . PHE A 1 202 ? -16.727 -0.674 -3.391 1.00 96.81 202 PHE A O 1
ATOM 1542 N N . MET A 1 203 ? -14.987 -1.329 -4.641 1.00 97.44 203 MET A N 1
ATOM 1543 C CA . MET A 1 203 ? -13.941 -1.163 -3.638 1.00 97.44 203 MET A CA 1
ATOM 1544 C C . MET A 1 203 ? -12.760 -0.467 -4.299 1.00 97.44 203 MET A C 1
ATOM 1546 O O . MET A 1 203 ? -12.502 -0.663 -5.489 1.00 97.44 203 MET A O 1
ATOM 1550 N N . ILE A 1 204 ? -12.032 0.336 -3.530 1.00 94.94 204 ILE A N 1
ATOM 1551 C CA . ILE A 1 204 ? -10.810 0.981 -4.013 1.00 94.94 204 ILE A CA 1
ATOM 1552 C C . ILE A 1 204 ? -9.627 0.008 -3.984 1.00 94.94 204 ILE A C 1
ATOM 1554 O O . ILE A 1 204 ? -9.623 -0.968 -3.235 1.00 94.94 204 ILE A O 1
ATOM 1558 N N . TYR A 1 205 ? -8.596 0.307 -4.775 1.00 95.75 205 TYR A N 1
ATOM 1559 C CA . TYR A 1 205 ? -7.422 -0.556 -4.941 1.00 95.75 205 TYR A CA 1
ATOM 1560 C C . TYR A 1 205 ? -6.776 -1.015 -3.611 1.00 95.75 205 TYR A C 1
ATOM 1562 O O . TYR A 1 205 ? -6.591 -2.223 -3.453 1.00 95.75 205 TYR A O 1
ATOM 1570 N N . PRO A 1 206 ? -6.512 -0.137 -2.614 1.00 96.56 206 PRO A N 1
ATOM 1571 C CA . PRO A 1 206 ? -5.999 -0.574 -1.309 1.00 96.56 206 PRO A CA 1
ATOM 1572 C C . PRO A 1 206 ? -6.891 -1.600 -0.599 1.00 96.56 206 PRO A C 1
ATOM 1574 O O . PRO A 1 206 ? -6.385 -2.557 -0.016 1.00 96.56 206 PRO A O 1
ATOM 1577 N N . THR A 1 207 ? -8.215 -1.440 -0.676 1.00 97.62 207 THR A N 1
ATOM 1578 C CA . THR A 1 207 ? -9.186 -2.363 -0.075 1.00 97.62 207 THR A CA 1
ATOM 1579 C C . THR A 1 207 ? -9.134 -3.725 -0.762 1.00 97.62 207 THR A C 1
ATOM 1581 O O . THR A 1 207 ? -8.994 -4.735 -0.080 1.00 97.62 207 THR A O 1
ATOM 1584 N N . VAL A 1 208 ? -9.150 -3.760 -2.100 1.00 98.12 208 VAL A N 1
ATOM 1585 C CA . VAL A 1 208 ? -9.061 -5.006 -2.885 1.00 98.12 208 VAL A CA 1
ATOM 1586 C C . VAL A 1 208 ? -7.783 -5.776 -2.541 1.00 98.12 208 VAL A C 1
ATOM 1588 O O . VAL A 1 208 ? -7.855 -6.925 -2.115 1.00 98.12 208 VAL A O 1
ATOM 1591 N N . ARG A 1 209 ? -6.613 -5.126 -2.621 1.00 98.00 209 ARG A N 1
ATOM 1592 C CA . ARG A 1 209 ? -5.315 -5.769 -2.339 1.00 98.00 209 ARG A CA 1
ATOM 1593 C C . ARG A 1 209 ? -5.173 -6.207 -0.880 1.00 98.00 209 ARG A C 1
ATOM 1595 O O . ARG A 1 209 ? -4.507 -7.200 -0.594 1.00 98.00 209 ARG A O 1
ATOM 1602 N N . THR A 1 210 ? -5.798 -5.485 0.051 1.00 98.38 210 THR A N 1
ATOM 1603 C CA . THR A 1 210 ? -5.844 -5.891 1.463 1.00 98.38 210 THR A CA 1
ATOM 1604 C C . THR A 1 210 ? -6.685 -7.154 1.640 1.00 98.38 210 THR A C 1
ATOM 1606 O O . THR A 1 210 ? -6.237 -8.084 2.306 1.00 98.38 210 THR A O 1
ATOM 1609 N N . LEU A 1 211 ? -7.863 -7.234 1.012 1.00 98.44 211 LEU A N 1
ATOM 1610 C CA . LEU A 1 211 ? -8.725 -8.415 1.101 1.00 98.44 211 LEU A CA 1
ATOM 1611 C C . LEU A 1 211 ? -8.126 -9.643 0.406 1.00 98.44 211 LEU A C 1
ATOM 1613 O O . LEU A 1 211 ? -8.297 -10.745 0.915 1.00 98.44 211 LEU A O 1
ATOM 1617 N N . GLU A 1 212 ? -7.383 -9.478 -0.693 1.00 97.75 212 GLU A N 1
ATOM 1618 C CA . GLU A 1 212 ? -6.642 -10.581 -1.336 1.00 97.75 212 GLU A CA 1
ATOM 1619 C C . GLU A 1 212 ? -5.654 -11.240 -0.369 1.00 97.75 212 GLU A C 1
ATOM 1621 O O . GLU A 1 212 ? -5.547 -12.463 -0.320 1.00 97.75 212 GLU A O 1
ATOM 1626 N N . ARG A 1 213 ? -4.959 -10.433 0.441 1.00 97.06 213 ARG A N 1
ATOM 1627 C CA . ARG A 1 213 ? -4.039 -10.933 1.471 1.00 97.06 213 ARG A CA 1
ATOM 1628 C C . ARG A 1 213 ? -4.789 -11.500 2.671 1.00 97.06 213 ARG A C 1
ATOM 1630 O O . ARG A 1 213 ? -4.395 -12.535 3.197 1.00 97.06 213 ARG A O 1
ATOM 1637 N N . LEU A 1 214 ? -5.879 -10.853 3.085 1.00 97.25 214 LEU A N 1
ATOM 1638 C CA . LEU A 1 214 ? -6.692 -11.306 4.212 1.00 97.25 214 LEU A CA 1
ATOM 1639 C C . LEU A 1 214 ? -7.393 -12.645 3.921 1.00 97.25 214 LEU A C 1
ATOM 1641 O O . LEU A 1 214 ? -7.584 -13.440 4.834 1.00 97.25 214 LEU A O 1
ATOM 1645 N N . ALA A 1 215 ? -7.710 -12.931 2.654 1.00 96.06 215 ALA A N 1
ATOM 1646 C CA . ALA A 1 215 ? -8.292 -14.199 2.214 1.00 96.06 215 ALA A CA 1
ATOM 1647 C C . ALA A 1 215 ? -7.386 -15.421 2.464 1.00 96.06 215 ALA A C 1
ATOM 1649 O O . ALA A 1 215 ? -7.873 -16.548 2.431 1.00 96.06 215 ALA A O 1
ATOM 1650 N N . ALA A 1 216 ? -6.089 -15.218 2.727 1.00 94.81 216 ALA A N 1
ATOM 1651 C CA . ALA A 1 216 ? -5.166 -16.291 3.093 1.00 94.81 216 ALA A CA 1
ATOM 1652 C C . ALA A 1 216 ? -5.302 -16.747 4.560 1.00 94.81 216 ALA A C 1
ATOM 1654 O O . ALA A 1 216 ? -4.741 -17.778 4.927 1.00 94.81 216 ALA A O 1
ATOM 1655 N N . PHE A 1 217 ? -6.028 -16.000 5.398 1.00 95.06 217 PHE A N 1
ATOM 1656 C CA . PHE A 1 217 ? -6.226 -16.315 6.812 1.00 95.06 217 PHE A CA 1
ATOM 1657 C C . PHE A 1 217 ? -7.584 -16.982 7.048 1.00 95.06 217 PHE A C 1
ATOM 1659 O O . PHE A 1 217 ? -8.609 -16.549 6.523 1.00 95.06 217 PHE A O 1
ATOM 1666 N N . SER A 1 218 ? -7.599 -18.027 7.875 1.00 90.81 218 SER A N 1
ATOM 1667 C CA . SER A 1 218 ? -8.809 -18.794 8.198 1.00 90.81 218 SER A CA 1
ATOM 1668 C C . SER A 1 218 ? -9.588 -18.235 9.391 1.00 90.81 218 SER A C 1
ATOM 1670 O O . SER A 1 218 ? -10.813 -18.348 9.415 1.00 90.81 218 SER A O 1
ATOM 1672 N N . HIS A 1 219 ? -8.903 -17.614 10.354 1.00 95.25 219 HIS A N 1
ATOM 1673 C CA . HIS A 1 219 ? -9.500 -17.071 11.575 1.00 95.25 219 HIS A CA 1
ATOM 1674 C C . HIS A 1 219 ? -8.755 -15.834 12.090 1.00 95.25 219 HIS A C 1
ATOM 1676 O O . HIS A 1 219 ? -7.618 -15.566 11.696 1.00 95.25 219 HIS A O 1
ATOM 1682 N N . VAL A 1 220 ? -9.391 -15.085 12.993 1.00 97.94 220 VAL A N 1
ATOM 1683 C CA . VAL A 1 220 ? -8.887 -13.794 13.488 1.00 97.94 220 VAL A CA 1
ATOM 1684 C C . VAL A 1 220 ? -7.538 -13.936 14.197 1.00 97.94 220 VAL A C 1
ATOM 1686 O O . VAL A 1 220 ? -6.647 -13.135 13.930 1.00 97.94 220 VAL A O 1
ATOM 1689 N N . ASP A 1 221 ? -7.345 -14.960 15.042 1.00 97.62 221 ASP A N 1
ATOM 1690 C CA . ASP A 1 221 ? -6.070 -15.126 15.769 1.00 97.62 221 ASP A CA 1
ATOM 1691 C C . ASP A 1 221 ? -4.874 -15.276 14.823 1.00 97.62 221 ASP A C 1
ATOM 1693 O O . ASP A 1 221 ? -3.837 -14.679 15.069 1.00 97.62 221 ASP A O 1
ATOM 1697 N N . ALA A 1 222 ? -5.031 -15.960 13.682 1.00 97.00 222 ALA A N 1
ATOM 1698 C CA . ALA A 1 222 ? -3.950 -16.095 12.709 1.00 97.00 222 ALA A CA 1
ATOM 1699 C C . ALA A 1 222 ? -3.545 -14.738 12.110 1.00 97.00 222 ALA A C 1
ATOM 1701 O O . ALA A 1 222 ? -2.372 -14.520 11.809 1.00 97.00 222 ALA A O 1
ATOM 1702 N N . VAL A 1 223 ? -4.504 -13.816 11.947 1.00 98.06 223 VAL A N 1
ATOM 1703 C CA . VAL A 1 223 ? -4.220 -12.446 11.500 1.00 98.06 223 VAL A CA 1
ATOM 1704 C C . VAL A 1 223 ? -3.476 -11.682 12.590 1.00 98.06 223 VAL A C 1
ATOM 1706 O O . VAL A 1 223 ? -2.465 -11.051 12.293 1.00 98.06 223 VAL A O 1
ATOM 1709 N N . LEU A 1 224 ? -3.956 -11.745 13.838 1.00 98.00 224 LEU A N 1
ATOM 1710 C CA . LEU A 1 224 ? -3.361 -11.032 14.972 1.00 98.00 224 LEU A CA 1
ATOM 1711 C C . LEU A 1 224 ? -1.943 -11.531 15.285 1.00 98.00 224 LEU A C 1
ATOM 1713 O O . LEU A 1 224 ? -1.043 -10.717 15.483 1.00 98.00 224 LEU A O 1
ATOM 1717 N N . ASP A 1 225 ? -1.715 -12.844 15.235 1.00 97.44 225 ASP A N 1
ATOM 1718 C CA . ASP A 1 225 ? -0.397 -13.457 15.412 1.00 97.44 225 ASP A CA 1
ATOM 1719 C C . ASP A 1 225 ? 0.600 -12.967 14.353 1.00 97.44 225 ASP A C 1
ATOM 1721 O O . ASP A 1 225 ? 1.756 -12.675 14.666 1.00 97.44 225 ASP A O 1
ATOM 1725 N N . ALA A 1 226 ? 0.154 -12.810 13.101 1.00 97.50 226 ALA A N 1
ATOM 1726 C CA . ALA A 1 226 ? 1.004 -12.342 12.008 1.00 97.50 226 ALA A CA 1
ATOM 1727 C C . ALA A 1 226 ? 1.481 -10.888 12.189 1.00 97.50 226 ALA A C 1
ATOM 1729 O O . ALA A 1 226 ? 2.536 -10.524 11.669 1.00 97.50 226 ALA A O 1
ATOM 1730 N N . VAL A 1 227 ? 0.736 -10.064 12.934 1.00 97.00 227 VAL A N 1
ATOM 1731 C CA . VAL A 1 227 ? 1.038 -8.637 13.172 1.00 97.00 227 VAL A CA 1
ATOM 1732 C C . VAL A 1 227 ? 1.515 -8.342 14.598 1.00 97.00 227 VAL A C 1
ATOM 1734 O O . VAL A 1 227 ? 1.812 -7.193 14.928 1.00 97.00 227 VAL A O 1
ATOM 1737 N N . ALA A 1 228 ? 1.639 -9.362 15.451 1.00 95.12 228 ALA A N 1
ATOM 1738 C CA . ALA A 1 228 ? 1.969 -9.209 16.870 1.00 95.12 228 ALA A CA 1
ATOM 1739 C C . ALA A 1 228 ? 3.338 -8.546 17.129 1.00 95.12 228 ALA A C 1
ATOM 1741 O O . ALA A 1 228 ? 3.575 -8.010 18.210 1.00 95.12 228 ALA A O 1
ATOM 1742 N N . ALA A 1 229 ? 4.238 -8.553 16.139 1.00 93.88 229 ALA A N 1
ATOM 1743 C CA . ALA A 1 229 ? 5.571 -7.955 16.222 1.00 93.88 229 ALA A CA 1
ATOM 1744 C C . ALA A 1 229 ? 5.606 -6.425 16.000 1.00 93.88 229 ALA A C 1
ATOM 1746 O O . ALA A 1 229 ? 6.696 -5.865 15.885 1.00 93.88 229 ALA A O 1
ATOM 1747 N N . GLU A 1 230 ? 4.449 -5.752 15.916 1.00 91.25 230 GLU A N 1
ATOM 1748 C CA . GLU A 1 230 ? 4.319 -4.297 15.679 1.00 91.25 230 GLU A CA 1
ATOM 1749 C C . GLU A 1 230 ? 4.922 -3.818 14.348 1.00 91.25 230 GLU A C 1
ATOM 1751 O O . GLU A 1 230 ? 5.233 -2.639 14.175 1.00 91.25 230 GLU A O 1
ATOM 1756 N N . GLN A 1 231 ? 5.099 -4.733 13.395 1.00 91.81 231 GLN A N 1
ATOM 1757 C CA . GLN A 1 231 ? 5.546 -4.420 12.045 1.00 91.81 231 GLN A CA 1
ATOM 1758 C C . GLN A 1 231 ? 4.408 -4.689 11.065 1.00 91.81 231 GLN A C 1
ATOM 1760 O O . GLN A 1 231 ? 3.799 -5.759 11.133 1.00 91.81 231 GLN A O 1
ATOM 1765 N N . PRO A 1 232 ? 4.126 -3.759 10.134 1.00 95.75 232 PRO A N 1
ATOM 1766 C CA . PRO A 1 232 ? 3.124 -4.008 9.115 1.00 95.75 232 PRO A CA 1
ATOM 1767 C C . PRO A 1 232 ? 3.562 -5.188 8.246 1.00 95.75 232 PRO A C 1
ATOM 1769 O O . PRO A 1 232 ? 4.728 -5.291 7.859 1.00 95.75 232 PRO A O 1
ATOM 1772 N N . LEU A 1 233 ? 2.608 -6.024 7.843 1.00 96.69 233 LEU A N 1
ATOM 1773 C CA . LEU A 1 233 ? 2.852 -7.090 6.872 1.00 96.69 233 LEU A CA 1
ATOM 1774 C C . LEU A 1 233 ? 3.308 -6.524 5.518 1.00 96.69 233 LEU A C 1
ATOM 1776 O O . LEU A 1 233 ? 3.994 -7.203 4.753 1.00 96.69 233 LEU A O 1
ATOM 1780 N N . TRP A 1 234 ? 2.905 -5.291 5.192 1.00 97.19 234 TRP A N 1
ATOM 1781 C CA . TRP A 1 234 ? 3.449 -4.532 4.069 1.00 97.19 234 TRP A CA 1
ATOM 1782 C C . TRP A 1 234 ? 3.233 -3.025 4.201 1.00 97.19 234 TRP A C 1
ATOM 1784 O O . TRP A 1 234 ? 2.293 -2.543 4.832 1.00 97.19 234 TRP A O 1
ATOM 1794 N N . VAL A 1 235 ? 4.082 -2.281 3.500 1.00 97.50 235 VAL A N 1
ATOM 1795 C CA . VAL A 1 235 ? 3.907 -0.855 3.222 1.00 97.50 235 VAL A CA 1
ATOM 1796 C C . VAL A 1 235 ? 3.794 -0.701 1.713 1.00 97.50 235 VAL A C 1
ATOM 1798 O O . VAL A 1 235 ? 4.559 -1.334 0.986 1.00 97.50 235 VAL A O 1
ATOM 1801 N N . SER A 1 236 ? 2.843 0.098 1.233 1.00 97.81 236 SER A N 1
ATOM 1802 C CA . SER A 1 236 ? 2.681 0.315 -0.203 1.00 97.81 236 SER A CA 1
ATOM 1803 C C . SER A 1 236 ? 2.250 1.729 -0.560 1.00 97.81 236 SER A C 1
ATOM 1805 O O . SER A 1 236 ? 1.320 2.295 0.012 1.00 97.81 236 SER A O 1
ATOM 1807 N N . SER A 1 237 ? 2.922 2.277 -1.563 1.00 97.31 237 SER A N 1
ATOM 1808 C CA . SER A 1 237 ? 2.547 3.451 -2.326 1.00 97.31 237 SER A CA 1
ATOM 1809 C C . SER A 1 237 ? 2.562 3.064 -3.807 1.00 97.31 237 SER A C 1
ATOM 1811 O O . SER A 1 237 ? 3.599 3.228 -4.462 1.00 97.31 237 SER A O 1
ATOM 1813 N N . PRO A 1 238 ? 1.442 2.519 -4.328 1.00 96.75 238 PRO A N 1
ATOM 1814 C CA . PRO A 1 238 ? 1.400 1.975 -5.677 1.00 96.75 238 PRO A CA 1
ATOM 1815 C C . PRO A 1 238 ? 1.686 3.059 -6.712 1.00 96.75 238 PRO A C 1
ATOM 1817 O O . PRO A 1 238 ? 1.621 4.253 -6.414 1.00 96.75 238 PRO A O 1
ATOM 1820 N N . ARG A 1 239 ? 1.997 2.620 -7.930 1.00 97.06 239 ARG A N 1
ATOM 1821 C CA . ARG A 1 239 ? 2.162 3.487 -9.099 1.00 97.06 239 ARG A CA 1
ATOM 1822 C C . ARG A 1 239 ? 1.260 3.017 -10.223 1.00 97.06 239 ARG A C 1
ATOM 1824 O O . ARG A 1 239 ? 1.048 1.812 -10.378 1.00 97.06 239 ARG A O 1
ATOM 1831 N N . ALA A 1 240 ? 0.784 3.959 -11.025 1.00 96.94 240 ALA A N 1
ATOM 1832 C CA . ALA A 1 240 ? -0.040 3.681 -12.187 1.00 96.94 240 ALA A CA 1
ATOM 1833 C C . ALA A 1 240 ? 0.691 3.931 -13.515 1.00 96.94 240 ALA A C 1
ATOM 1835 O O . ALA A 1 240 ? 1.407 4.919 -13.674 1.00 96.94 240 ALA A O 1
ATOM 1836 N N . GLY A 1 241 ? 0.450 3.053 -14.486 1.00 96.88 241 GLY A N 1
ATOM 1837 C CA . GLY A 1 241 ? 0.808 3.232 -15.894 1.00 96.88 241 GLY A CA 1
ATOM 1838 C C . GLY A 1 241 ? -0.356 2.877 -16.808 1.00 96.88 241 GLY A C 1
ATOM 1839 O O . GLY A 1 241 ? -1.479 2.684 -16.348 1.00 96.88 241 GLY A O 1
ATOM 1840 N N . LEU A 1 242 ? -0.087 2.770 -18.105 1.00 97.50 242 LEU A N 1
ATOM 1841 C CA . LEU A 1 242 ? -1.072 2.394 -19.115 1.00 97.50 242 LEU A CA 1
ATOM 1842 C C . LEU A 1 242 ? -0.810 0.965 -19.594 1.00 97.50 242 LEU A C 1
ATOM 1844 O O . LEU A 1 242 ? 0.247 0.691 -20.145 1.00 97.50 242 LEU A O 1
ATOM 1848 N N . LYS A 1 243 ? -1.772 0.062 -19.425 1.00 95.44 243 LYS A N 1
ATOM 1849 C CA . LYS A 1 243 ? -1.735 -1.310 -19.949 1.00 95.44 243 LYS A CA 1
ATOM 1850 C C . LYS A 1 243 ? -2.933 -1.512 -20.867 1.00 95.44 243 LYS A C 1
ATOM 1852 O O . LYS A 1 243 ? -4.066 -1.236 -20.470 1.00 95.44 243 LYS A O 1
ATOM 1857 N N . ALA A 1 244 ? -2.689 -1.898 -22.115 1.00 94.50 244 ALA A N 1
ATOM 1858 C CA . ALA A 1 244 ? -3.668 -1.884 -23.200 1.00 94.50 244 ALA A CA 1
ATOM 1859 C C . ALA A 1 244 ? -4.442 -0.548 -23.291 1.00 94.50 244 ALA A C 1
ATOM 1861 O O . ALA A 1 244 ? -5.661 -0.518 -23.478 1.00 94.50 244 ALA A O 1
ATOM 1862 N N . GLY A 1 245 ? -3.734 0.570 -23.088 1.00 94.19 245 GLY A N 1
ATOM 1863 C CA . GLY A 1 245 ? -4.301 1.924 -23.111 1.00 94.19 245 GLY A CA 1
ATOM 1864 C C . GLY A 1 245 ? -5.195 2.294 -21.918 1.00 94.19 245 GLY A C 1
ATOM 1865 O O . GLY A 1 245 ? -5.831 3.345 -21.951 1.00 94.19 245 GLY A O 1
ATOM 1866 N N . ARG A 1 246 ? -5.265 1.464 -20.871 1.00 95.88 246 ARG A N 1
ATOM 1867 C CA . ARG A 1 246 ? -6.045 1.723 -19.648 1.00 95.88 246 ARG A CA 1
ATOM 1868 C C . ARG A 1 246 ? -5.131 1.881 -18.444 1.00 95.88 246 ARG A C 1
ATOM 1870 O O . ARG A 1 246 ? -4.076 1.259 -18.396 1.00 95.88 246 ARG A O 1
ATOM 1877 N N . GLU A 1 247 ? -5.550 2.668 -17.459 1.00 96.00 247 GLU A N 1
ATOM 1878 C CA . GLU A 1 247 ? -4.808 2.776 -16.202 1.00 96.00 247 GLU A CA 1
ATOM 1879 C C . GLU A 1 247 ? -4.679 1.405 -15.522 1.00 96.00 247 GLU A C 1
ATOM 1881 O O . GLU A 1 247 ? -5.667 0.693 -15.342 1.00 96.00 247 GLU A O 1
ATOM 1886 N N . SER A 1 248 ? -3.460 1.056 -15.121 1.00 95.69 248 SER A N 1
ATOM 1887 C CA . SER A 1 248 ? -3.138 -0.154 -14.367 1.00 95.69 248 SER A CA 1
ATOM 1888 C C . SER A 1 248 ? -2.231 0.215 -13.203 1.00 95.69 248 SER A C 1
ATOM 1890 O O . SER A 1 248 ? -1.218 0.887 -13.401 1.00 95.69 248 SER A O 1
ATOM 1892 N N . ARG A 1 249 ? -2.614 -0.188 -11.987 1.00 96.56 249 ARG A N 1
ATOM 1893 C CA . ARG A 1 249 ? -1.918 0.143 -10.735 1.00 96.56 249 ARG A CA 1
ATOM 1894 C C . ARG A 1 249 ? -1.171 -1.074 -10.217 1.00 96.56 249 ARG A C 1
ATOM 1896 O O . ARG A 1 249 ? -1.723 -2.167 -10.222 1.00 96.56 249 ARG A O 1
ATOM 1903 N N . HIS A 1 250 ? 0.052 -0.847 -9.752 1.00 97.19 250 HIS A N 1
ATOM 1904 C CA . HIS A 1 250 ? 0.981 -1.895 -9.344 1.00 97.19 250 HIS A CA 1
ATOM 1905 C C . HIS A 1 250 ? 1.663 -1.534 -8.023 1.00 97.19 250 HIS A C 1
ATOM 1907 O O . HIS A 1 250 ? 2.009 -0.373 -7.785 1.00 97.19 250 HIS A O 1
ATOM 1913 N N . MET A 1 251 ? 1.840 -2.527 -7.156 1.00 97.19 251 MET A N 1
ATOM 1914 C CA . MET A 1 251 ? 2.605 -2.436 -5.911 1.00 97.19 251 MET A CA 1
ATOM 1915 C C . MET A 1 251 ? 4.098 -2.690 -6.154 1.00 97.19 251 MET A C 1
ATOM 1917 O O . MET A 1 251 ? 4.502 -3.243 -7.167 1.00 97.19 251 MET A O 1
ATOM 1921 N N . GLU A 1 252 ? 4.915 -2.364 -5.161 1.00 96.50 252 GLU A N 1
ATOM 1922 C CA . GLU A 1 252 ? 6.382 -2.381 -5.180 1.00 96.50 252 GLU A CA 1
ATOM 1923 C C . GLU A 1 252 ? 7.018 -3.716 -5.594 1.00 96.50 252 GLU A C 1
ATOM 1925 O O . GLU A 1 252 ? 8.120 -3.730 -6.133 1.00 96.50 252 GLU A O 1
ATOM 1930 N N . HIS A 1 253 ? 6.349 -4.833 -5.307 1.00 94.75 253 HIS A N 1
ATOM 1931 C CA . HIS A 1 253 ? 6.835 -6.185 -5.598 1.00 94.75 253 HIS A CA 1
ATOM 1932 C C . HIS A 1 253 ? 6.435 -6.683 -6.995 1.00 94.75 253 HIS A C 1
ATOM 1934 O O . HIS A 1 253 ? 6.862 -7.762 -7.403 1.00 94.75 253 HIS A O 1
ATOM 1940 N N . GLU A 1 254 ? 5.591 -5.936 -7.706 1.00 95.00 254 GLU A N 1
ATOM 1941 C CA . GLU A 1 254 ? 5.126 -6.283 -9.046 1.00 95.00 254 GLU A CA 1
ATOM 1942 C C . GLU A 1 254 ? 6.120 -5.755 -10.091 1.00 95.00 254 GLU A C 1
ATOM 1944 O O . GLU A 1 254 ? 6.651 -4.650 -9.934 1.00 95.00 254 GLU A O 1
ATOM 1949 N N . PRO A 1 255 ? 6.394 -6.515 -11.165 1.00 92.19 255 PRO A N 1
ATOM 1950 C CA . PRO A 1 255 ? 7.468 -6.190 -12.102 1.00 92.19 255 PRO A CA 1
ATOM 1951 C C . PRO A 1 255 ? 7.269 -4.836 -12.798 1.00 92.19 255 PRO A C 1
ATOM 1953 O O . PRO A 1 255 ? 8.239 -4.105 -12.997 1.00 92.19 255 PRO A O 1
ATOM 1956 N N . GLU A 1 256 ? 6.024 -4.451 -13.100 1.00 95.00 256 GLU A N 1
ATOM 1957 C CA . GLU A 1 256 ? 5.698 -3.159 -13.715 1.00 95.00 256 GLU A CA 1
ATOM 1958 C C . GLU A 1 256 ? 6.107 -1.954 -12.850 1.00 95.00 256 GLU A C 1
ATOM 1960 O O . GLU A 1 256 ? 6.380 -0.873 -13.377 1.00 95.00 256 GLU A O 1
ATOM 1965 N N . PHE A 1 257 ? 6.191 -2.113 -11.524 1.00 96.31 257 PHE A N 1
ATOM 1966 C CA . PHE A 1 257 ? 6.533 -1.009 -10.629 1.00 96.31 257 PHE A CA 1
ATOM 1967 C C . PHE A 1 257 ? 7.939 -0.463 -10.882 1.00 96.31 257 PHE A C 1
ATOM 1969 O O . PHE A 1 257 ? 8.154 0.738 -10.723 1.00 96.31 257 PHE A O 1
ATOM 1976 N N . GLY A 1 258 ? 8.891 -1.312 -11.282 1.00 94.12 258 GLY A N 1
ATOM 1977 C CA . GLY A 1 258 ? 10.270 -0.899 -11.555 1.00 94.12 258 GLY A CA 1
ATOM 1978 C C . GLY A 1 258 ? 10.349 0.152 -12.663 1.00 94.12 258 GLY A C 1
ATOM 1979 O O . GLY A 1 258 ? 10.945 1.216 -12.463 1.00 94.12 258 GLY A O 1
ATOM 1980 N N . ASP A 1 259 ? 9.669 -0.106 -13.784 1.00 94.12 259 ASP A N 1
ATOM 1981 C CA . ASP A 1 259 ? 9.557 0.837 -14.900 1.00 94.12 259 ASP A CA 1
ATOM 1982 C C . ASP A 1 259 ? 8.859 2.121 -14.438 1.00 94.12 259 ASP A C 1
ATOM 1984 O O . ASP A 1 259 ? 9.373 3.220 -14.636 1.00 94.12 259 ASP A O 1
ATOM 1988 N N . LEU A 1 260 ? 7.740 2.014 -13.719 1.00 96.56 260 LEU A N 1
ATOM 1989 C CA . LEU A 1 260 ? 7.010 3.186 -13.223 1.00 96.56 260 LEU A CA 1
ATOM 1990 C C . LEU A 1 260 ? 7.828 4.027 -12.237 1.00 96.56 260 LEU A C 1
ATOM 1992 O O . LEU A 1 260 ? 7.737 5.255 -12.237 1.00 96.56 260 LEU A O 1
ATOM 1996 N N . ALA A 1 261 ? 8.640 3.393 -11.393 1.00 95.38 261 ALA A N 1
ATOM 1997 C CA . ALA A 1 261 ? 9.508 4.079 -10.447 1.00 95.38 261 ALA A CA 1
ATOM 1998 C C . ALA A 1 261 ? 10.655 4.827 -11.131 1.00 95.38 261 ALA A C 1
ATOM 2000 O O . ALA A 1 261 ? 11.107 5.851 -10.609 1.00 95.38 261 ALA A O 1
ATOM 2001 N N . LEU A 1 262 ? 11.100 4.337 -12.288 1.00 95.31 262 LEU A N 1
ATOM 2002 C CA . LEU A 1 262 ? 12.135 4.963 -13.097 1.00 95.31 262 LEU A CA 1
ATOM 2003 C C . LEU A 1 262 ? 11.576 6.075 -13.995 1.00 95.31 262 LEU A C 1
ATOM 2005 O O . LEU A 1 262 ? 12.116 7.183 -14.001 1.00 95.31 262 LEU A O 1
ATOM 2009 N N . VAL A 1 263 ? 10.504 5.777 -14.731 1.00 96.19 263 VAL A N 1
ATOM 2010 C CA . VAL A 1 263 ? 9.955 6.618 -15.804 1.00 96.19 263 VAL A CA 1
ATOM 2011 C C . VAL A 1 263 ? 9.037 7.711 -15.260 1.00 96.19 263 VAL A C 1
ATOM 2013 O O . VAL A 1 263 ? 9.121 8.866 -15.681 1.00 96.19 263 VAL A O 1
ATOM 2016 N N . CYS A 1 264 ? 8.195 7.365 -14.284 1.00 95.81 264 CYS A N 1
ATOM 2017 C CA . CYS A 1 264 ? 7.190 8.247 -13.689 1.00 95.81 264 CYS A CA 1
ATOM 2018 C C . CYS A 1 264 ? 7.374 8.329 -12.159 1.00 95.81 264 CYS A C 1
ATOM 2020 O O . CYS A 1 264 ? 6.482 7.949 -11.388 1.00 95.81 264 CYS A O 1
ATOM 2022 N N . PRO A 1 265 ? 8.536 8.815 -11.669 1.00 94.31 265 PRO A N 1
ATOM 2023 C CA . PRO A 1 265 ? 8.879 8.796 -10.247 1.00 94.31 265 PRO A CA 1
ATOM 2024 C C . PRO A 1 265 ? 7.893 9.582 -9.365 1.00 94.31 265 PRO A C 1
ATOM 2026 O O . PRO A 1 265 ? 7.718 9.242 -8.193 1.00 94.31 265 PRO A O 1
ATOM 2029 N N . ASP A 1 266 ? 7.218 10.573 -9.941 1.00 94.06 266 ASP A N 1
ATOM 2030 C CA . ASP A 1 266 ? 6.206 11.452 -9.352 1.00 94.06 266 ASP A CA 1
ATOM 2031 C C . ASP A 1 266 ? 4.755 10.996 -9.624 1.00 94.06 266 ASP A C 1
ATOM 2033 O O . ASP A 1 266 ? 3.820 11.752 -9.372 1.00 94.06 266 ASP A O 1
ATOM 2037 N N . GLY A 1 267 ? 4.561 9.772 -10.127 1.00 94.38 267 GLY A N 1
ATOM 2038 C CA . GLY A 1 267 ? 3.253 9.143 -10.337 1.00 94.38 267 GLY A CA 1
ATOM 2039 C C . GLY A 1 267 ? 2.457 9.673 -11.524 1.00 94.38 267 GLY A C 1
ATOM 2040 O O . GLY A 1 267 ? 1.240 9.576 -11.515 1.00 94.38 267 GLY A O 1
ATOM 2041 N N . GLN A 1 268 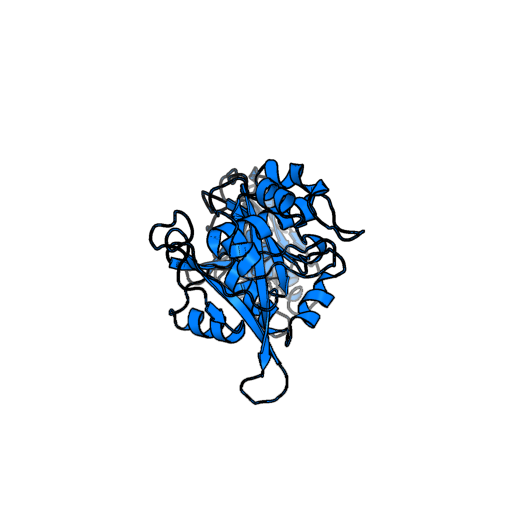? 3.073 10.272 -12.550 1.00 95.44 268 GLN A N 1
ATOM 2042 C CA . GLN A 1 268 ? 2.309 10.544 -13.782 1.00 95.44 268 GLN A CA 1
ATOM 2043 C C . GLN A 1 268 ? 1.922 9.239 -14.474 1.00 95.44 268 GLN A C 1
ATOM 2045 O O . GLN A 1 268 ? 2.755 8.357 -14.650 1.00 95.44 268 GLN A O 1
ATOM 2050 N N . ILE A 1 269 ? 0.678 9.150 -14.939 1.00 96.62 269 ILE A N 1
ATOM 2051 C CA . ILE A 1 269 ? 0.185 7.996 -15.693 1.00 96.62 269 ILE A CA 1
ATOM 2052 C C . ILE A 1 269 ? 0.484 8.222 -17.177 1.00 96.62 269 ILE A C 1
ATOM 2054 O O . ILE A 1 269 ? -0.393 8.573 -17.962 1.00 96.62 269 ILE A O 1
ATOM 2058 N N . ALA A 1 270 ? 1.763 8.118 -17.538 1.00 95.50 270 ALA A N 1
ATOM 2059 C CA . ALA A 1 270 ? 2.250 8.462 -18.877 1.00 95.50 270 ALA A CA 1
ATOM 2060 C C . ALA A 1 270 ? 3.061 7.347 -19.556 1.00 95.50 270 ALA A C 1
ATOM 2062 O O . ALA A 1 270 ? 3.388 7.463 -20.736 1.00 95.50 270 ALA A O 1
ATOM 2063 N N . HIS A 1 271 ? 3.380 6.270 -18.835 1.00 96.12 271 HIS A N 1
ATOM 2064 C CA . HIS A 1 271 ? 4.189 5.172 -19.352 1.00 96.12 271 HIS A CA 1
ATOM 2065 C C . HIS A 1 271 ? 3.321 3.978 -19.762 1.00 96.12 271 HIS A C 1
ATOM 2067 O O . HIS A 1 271 ? 2.498 3.511 -18.973 1.00 96.12 271 HIS A O 1
ATOM 2073 N N . ALA A 1 272 ? 3.515 3.486 -20.986 1.00 95.88 272 ALA A N 1
ATOM 2074 C CA . ALA A 1 272 ? 2.898 2.252 -21.457 1.00 95.88 272 ALA A CA 1
ATOM 2075 C C . ALA A 1 272 ? 3.666 1.038 -20.916 1.00 95.88 272 ALA A C 1
ATOM 2077 O O . ALA A 1 272 ? 4.883 0.962 -21.049 1.00 95.88 272 ALA A O 1
ATOM 2078 N N . LEU A 1 273 ? 2.939 0.098 -20.321 1.00 95.44 273 LEU A N 1
ATOM 2079 C CA . LEU A 1 273 ? 3.451 -1.108 -19.667 1.00 95.44 273 LEU A CA 1
ATOM 2080 C C . LEU A 1 273 ? 3.390 -2.342 -20.571 1.00 95.44 273 LEU A C 1
ATOM 2082 O O . LEU A 1 273 ? 3.881 -3.407 -20.202 1.00 95.44 273 LEU A O 1
ATOM 2086 N N . ASP A 1 274 ? 2.746 -2.223 -21.732 1.00 93.88 274 ASP A N 1
ATOM 2087 C CA . ASP A 1 274 ? 2.634 -3.318 -22.684 1.00 93.88 274 ASP A CA 1
ATOM 2088 C C . ASP A 1 274 ? 4.013 -3.688 -23.237 1.00 93.88 274 ASP A C 1
ATOM 2090 O O . ASP A 1 274 ? 4.770 -2.843 -23.727 1.00 93.88 274 ASP A O 1
ATOM 2094 N N . TRP A 1 275 ? 4.324 -4.981 -23.178 1.00 91.19 275 TRP A N 1
ATOM 2095 C CA . TRP A 1 275 ? 5.518 -5.516 -23.812 1.00 91.19 275 TRP A CA 1
ATOM 2096 C C . TRP A 1 275 ? 5.407 -5.387 -25.326 1.00 91.19 275 TRP A C 1
ATOM 2098 O O . TRP A 1 275 ? 4.384 -5.722 -25.923 1.00 91.19 275 TRP A O 1
ATOM 2108 N N . GLN A 1 276 ? 6.489 -4.930 -25.945 1.00 93.38 276 GLN A N 1
ATOM 2109 C CA . GLN A 1 276 ? 6.600 -4.826 -27.390 1.00 93.38 276 GLN A CA 1
ATOM 2110 C C . GLN A 1 276 ? 8.032 -5.099 -27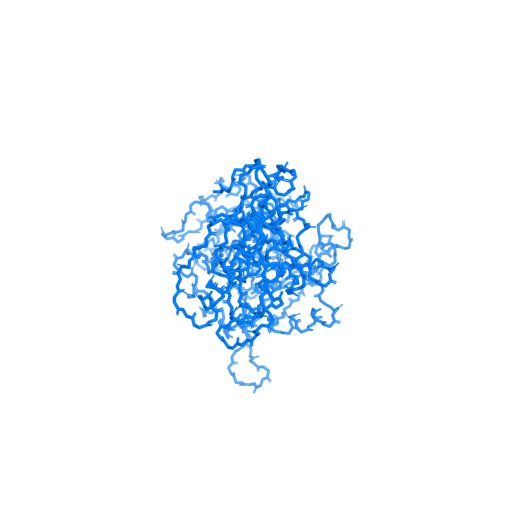.832 1.00 93.38 276 GLN A C 1
ATOM 2112 O O . GLN A 1 276 ? 8.983 -4.830 -27.098 1.00 93.38 276 GLN A O 1
ATOM 2117 N N . THR A 1 277 ? 8.167 -5.610 -29.050 1.00 96.12 277 THR A N 1
ATOM 2118 C CA . THR A 1 277 ? 9.456 -5.992 -29.639 1.00 96.12 277 THR A CA 1
ATOM 2119 C C . THR A 1 277 ? 9.792 -5.171 -30.884 1.00 96.12 277 THR A C 1
ATOM 2121 O O . THR A 1 277 ? 10.918 -5.211 -31.380 1.00 96.12 277 THR A O 1
ATOM 2124 N N . ASP A 1 278 ? 8.822 -4.416 -31.410 1.00 94.31 278 ASP A N 1
ATOM 2125 C CA . ASP A 1 278 ? 8.928 -3.688 -32.679 1.00 94.31 278 ASP A CA 1
ATOM 2126 C C . ASP A 1 278 ? 9.627 -2.342 -32.566 1.00 94.31 278 ASP A C 1
ATOM 2128 O O . ASP A 1 278 ? 10.316 -1.933 -33.503 1.00 94.31 278 ASP A O 1
ATOM 2132 N N . GLN A 1 279 ? 9.477 -1.665 -31.431 1.00 94.75 279 GLN A N 1
ATOM 2133 C CA . GLN A 1 279 ? 10.059 -0.351 -31.203 1.00 94.75 279 GLN A CA 1
ATOM 2134 C C . GLN A 1 279 ? 10.781 -0.297 -29.856 1.00 94.75 279 GLN A C 1
ATOM 2136 O O . GLN A 1 279 ? 10.354 -0.952 -28.900 1.00 94.75 279 GLN A O 1
ATOM 2141 N N . PRO A 1 280 ? 11.869 0.488 -29.759 1.00 95.06 280 PRO A N 1
ATOM 2142 C CA . PRO A 1 280 ? 12.503 0.756 -28.481 1.00 95.06 280 PRO A CA 1
ATOM 2143 C C . PRO A 1 280 ? 11.542 1.526 -27.566 1.00 95.06 280 PRO A C 1
ATOM 2145 O O . PRO A 1 280 ? 10.926 2.516 -27.961 1.00 95.06 280 PRO A O 1
ATOM 2148 N N . VAL A 1 281 ? 11.446 1.086 -26.317 1.00 96.69 281 VAL A N 1
ATOM 2149 C CA . VAL A 1 281 ? 10.701 1.745 -25.248 1.00 96.69 281 VAL A CA 1
ATOM 2150 C C . VAL A 1 281 ? 11.640 2.722 -24.535 1.00 96.69 281 VAL A C 1
ATOM 2152 O O . VAL A 1 281 ? 12.619 2.285 -23.922 1.00 96.69 281 VAL A O 1
ATOM 2155 N N . PRO A 1 282 ? 11.386 4.040 -24.581 1.00 96.19 282 PRO A N 1
ATOM 2156 C CA . PRO A 1 282 ? 12.174 4.994 -23.816 1.00 96.19 282 PRO A CA 1
ATOM 2157 C C . PRO A 1 282 ? 11.898 4.813 -22.317 1.00 96.19 282 PRO A C 1
ATOM 2159 O O . PRO A 1 282 ? 10.744 4.759 -21.892 1.00 96.19 282 PRO A O 1
ATOM 2162 N N . LEU A 1 283 ? 12.965 4.750 -21.517 1.00 96.69 283 LEU A N 1
ATOM 2163 C CA . LEU A 1 283 ? 12.899 4.694 -20.051 1.00 96.69 283 LEU A CA 1
ATOM 2164 C C . LEU A 1 283 ? 13.419 5.994 -19.415 1.00 96.69 283 LEU A C 1
ATOM 2166 O O . LEU A 1 283 ? 12.874 6.494 -18.435 1.00 96.69 283 LEU A O 1
ATOM 2170 N N . LEU A 1 284 ? 14.461 6.574 -20.008 1.00 96.75 284 LEU A N 1
ATOM 2171 C CA . LEU A 1 284 ? 14.987 7.913 -19.733 1.00 96.75 284 LEU A CA 1
ATOM 2172 C C . LEU A 1 284 ? 15.355 8.558 -21.073 1.00 96.75 284 LEU A C 1
ATOM 2174 O O . LEU A 1 284 ? 15.438 7.870 -22.088 1.00 96.75 284 LEU A O 1
ATOM 2178 N N . LYS A 1 285 ? 15.630 9.866 -21.105 1.00 95.88 285 LYS A N 1
ATOM 2179 C CA . LYS A 1 285 ? 16.046 10.545 -22.349 1.00 95.88 285 LYS A CA 1
ATOM 2180 C C . LYS A 1 285 ? 17.277 9.905 -22.984 1.00 95.88 285 LYS A C 1
ATOM 2182 O O . LYS A 1 285 ? 17.400 9.901 -24.201 1.00 95.88 285 LYS A O 1
ATOM 2187 N N . ASN A 1 286 ? 18.155 9.360 -22.149 1.00 96.56 286 ASN A N 1
ATOM 2188 C CA . ASN A 1 286 ? 19.377 8.693 -22.555 1.00 96.56 286 ASN A CA 1
ATOM 2189 C C . ASN A 1 286 ? 19.342 7.168 -22.360 1.00 96.56 286 ASN A C 1
ATOM 2191 O O . ASN A 1 286 ? 20.401 6.551 -22.411 1.00 96.56 286 ASN A O 1
ATOM 2195 N N . VAL A 1 287 ? 18.185 6.561 -22.064 1.00 97.62 287 VAL A N 1
ATOM 2196 C CA . VAL A 1 287 ? 18.063 5.105 -21.876 1.00 97.62 287 VAL A CA 1
ATOM 2197 C C . VAL A 1 287 ? 16.830 4.585 -22.596 1.00 97.62 287 VAL A C 1
ATOM 2199 O O . VAL A 1 287 ? 15.708 4.983 -22.288 1.00 97.62 287 VAL A O 1
ATOM 2202 N N . GLN A 1 288 ? 17.036 3.642 -23.507 1.00 97.50 288 GLN A N 1
ATOM 2203 C CA . GLN A 1 288 ? 15.971 2.941 -24.218 1.00 97.50 288 GLN A CA 1
ATOM 2204 C C . GLN A 1 288 ? 16.105 1.435 -23.997 1.00 97.50 288 GLN A C 1
ATOM 2206 O O . GLN A 1 288 ? 17.220 0.923 -23.918 1.00 97.50 288 GLN A O 1
ATOM 2211 N N . ARG A 1 289 ? 14.979 0.727 -23.924 1.00 97.19 289 ARG A N 1
ATOM 2212 C CA . ARG A 1 289 ? 14.901 -0.736 -23.861 1.00 97.19 289 ARG A CA 1
ATOM 2213 C C . ARG A 1 289 ? 14.316 -1.271 -25.158 1.00 97.19 289 ARG A C 1
ATOM 2215 O O . ARG A 1 289 ? 13.262 -0.811 -25.574 1.00 97.19 289 ARG A O 1
ATOM 2222 N N . LEU A 1 290 ? 14.938 -2.274 -25.757 1.00 97.12 290 LEU A N 1
ATOM 2223 C CA . LEU A 1 290 ? 14.356 -3.046 -26.850 1.00 97.12 290 LEU A CA 1
ATOM 2224 C C . LEU A 1 290 ? 14.274 -4.513 -26.432 1.00 97.12 290 LEU A C 1
ATOM 2226 O O . LEU A 1 290 ? 15.279 -5.095 -26.032 1.00 97.12 290 LEU A O 1
ATOM 2230 N N . THR A 1 291 ? 13.086 -5.101 -26.521 1.00 96.44 291 THR A N 1
ATOM 2231 C CA . THR A 1 291 ? 12.850 -6.498 -26.147 1.00 96.44 291 THR A CA 1
ATOM 2232 C C . THR A 1 291 ? 12.891 -7.380 -27.395 1.00 96.44 291 THR A C 1
ATOM 2234 O O . THR A 1 291 ? 12.186 -7.111 -28.365 1.00 96.44 291 THR A O 1
ATOM 2237 N N . ALA A 1 292 ? 13.706 -8.431 -27.385 1.00 96.19 292 ALA A N 1
ATOM 2238 C CA . ALA A 1 292 ? 13.771 -9.403 -28.470 1.00 96.19 292 ALA A CA 1
ATOM 2239 C C . ALA A 1 292 ? 12.516 -10.305 -28.486 1.00 96.19 292 ALA A C 1
ATOM 2241 O O . ALA A 1 292 ? 11.968 -10.616 -27.426 1.00 96.19 292 ALA A O 1
ATOM 2242 N N . PRO A 1 293 ? 12.047 -10.772 -29.660 1.00 95.38 293 PRO A N 1
ATOM 2243 C CA . PRO A 1 293 ? 10.866 -11.633 -29.787 1.00 95.38 293 PRO A CA 1
ATOM 2244 C C . PRO A 1 293 ? 11.156 -13.111 -29.456 1.00 95.38 293 PRO A C 1
ATOM 2246 O O . PRO A 1 293 ? 10.826 -14.010 -30.225 1.00 95.38 293 PRO A O 1
ATOM 2249 N N 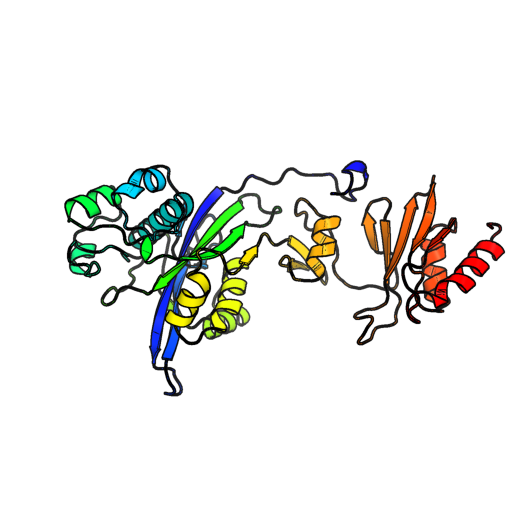. ASN A 1 294 ? 11.768 -13.376 -28.299 1.00 94.12 294 ASN A N 1
ATOM 2250 C CA . ASN A 1 294 ? 12.173 -14.708 -27.834 1.00 94.12 294 ASN A CA 1
ATOM 2251 C C . ASN A 1 294 ? 11.565 -15.067 -26.457 1.00 94.12 294 ASN A C 1
ATOM 2253 O O . ASN A 1 294 ? 12.310 -15.322 -25.504 1.00 94.12 294 ASN A O 1
ATOM 2257 N N . PRO A 1 295 ? 10.226 -15.089 -26.311 1.00 94.69 295 PRO A N 1
ATOM 2258 C CA . PRO A 1 295 ? 9.595 -15.397 -25.034 1.00 94.69 295 PRO A CA 1
ATOM 2259 C C . PRO A 1 295 ? 9.910 -16.827 -24.581 1.00 94.69 295 PRO A C 1
ATOM 2261 O O . PRO A 1 295 ? 10.072 -17.743 -25.391 1.00 94.69 295 PRO A O 1
ATOM 2264 N N . GLY A 1 296 ? 9.965 -17.037 -23.271 1.00 91.94 296 GLY A N 1
ATOM 2265 C CA . GLY A 1 296 ? 10.365 -18.316 -22.699 1.00 91.94 296 GLY A CA 1
ATOM 2266 C C . GLY A 1 296 ? 10.347 -18.309 -21.179 1.00 91.94 296 GLY A C 1
ATOM 2267 O O . GLY A 1 296 ? 10.195 -17.273 -20.544 1.00 91.94 296 GLY A O 1
ATOM 2268 N N . VAL A 1 297 ? 10.526 -19.486 -20.576 1.00 89.81 297 VAL A N 1
ATOM 2269 C CA . VAL A 1 297 ? 10.518 -19.640 -19.107 1.00 89.81 297 VAL A CA 1
ATOM 2270 C C . VAL A 1 297 ? 11.576 -18.755 -18.441 1.00 89.81 297 VAL A C 1
ATOM 2272 O O . VAL A 1 297 ? 11.322 -18.190 -17.383 1.00 89.81 297 VAL A O 1
ATOM 2275 N N . MET A 1 298 ? 12.742 -18.612 -19.077 1.00 87.38 298 MET A N 1
ATOM 2276 C CA . MET A 1 298 ? 13.851 -17.805 -18.558 1.00 87.38 298 MET A CA 1
ATOM 2277 C C . MET A 1 298 ? 13.783 -16.336 -18.993 1.00 87.38 298 MET A C 1
ATOM 2279 O O . MET A 1 298 ? 14.156 -15.459 -18.223 1.00 87.38 298 MET A O 1
ATOM 2283 N N . THR A 1 299 ? 13.292 -16.065 -20.203 1.00 88.31 299 THR A N 1
ATOM 2284 C CA . THR A 1 299 ? 13.258 -14.724 -20.814 1.00 88.31 299 THR A CA 1
ATOM 2285 C C . THR A 1 299 ? 11.948 -13.977 -20.561 1.00 88.31 299 THR A C 1
ATOM 2287 O O . THR A 1 299 ? 11.825 -12.806 -20.908 1.00 88.31 299 THR A O 1
ATOM 2290 N N . GLY A 1 300 ? 10.946 -14.637 -19.974 1.00 91.12 300 GLY A N 1
ATOM 2291 C CA . GLY A 1 300 ? 9.605 -14.096 -19.793 1.00 91.12 300 GLY A CA 1
ATOM 2292 C C . GLY A 1 300 ? 9.011 -13.632 -21.132 1.00 91.12 300 GLY A C 1
ATOM 2293 O O . GLY A 1 300 ? 8.866 -14.455 -22.039 1.00 91.12 300 GLY A O 1
ATOM 2294 N N . PRO A 1 301 ? 8.662 -12.339 -21.283 1.00 90.88 301 PRO A N 1
ATOM 2295 C CA . PRO A 1 301 ? 8.150 -11.784 -22.539 1.00 90.88 301 PRO A CA 1
ATOM 2296 C C . PRO A 1 301 ? 9.220 -11.654 -23.638 1.00 90.88 301 PRO A C 1
ATOM 2298 O O . PRO A 1 301 ? 8.863 -11.496 -24.803 1.00 90.88 301 PRO A O 1
ATOM 2301 N N . GLY A 1 302 ? 10.505 -11.732 -23.285 1.00 94.19 302 GLY A N 1
ATOM 2302 C CA . GLY A 1 302 ? 11.634 -11.636 -24.204 1.00 94.19 302 GLY A CA 1
ATOM 2303 C C . GLY A 1 302 ? 12.868 -11.024 -23.543 1.00 94.19 302 GLY A C 1
ATOM 2304 O O . GLY A 1 302 ? 12.796 -10.388 -22.489 1.00 94.19 302 GLY A O 1
ATOM 2305 N N . THR A 1 303 ? 14.022 -11.199 -24.178 1.00 94.25 303 THR A N 1
ATOM 2306 C CA . THR A 1 303 ? 15.289 -10.660 -23.686 1.00 94.25 303 THR A CA 1
ATOM 2307 C C . THR A 1 303 ? 15.364 -9.154 -23.904 1.00 94.25 303 THR A C 1
ATOM 2309 O O . THR A 1 303 ? 15.208 -8.670 -25.022 1.00 94.25 303 THR A O 1
ATOM 2312 N N . ASN A 1 304 ? 15.659 -8.401 -22.845 1.00 95.00 304 ASN A N 1
ATOM 2313 C CA . ASN A 1 304 ? 15.856 -6.959 -22.933 1.00 95.00 304 ASN A CA 1
ATOM 2314 C C . ASN A 1 304 ? 17.300 -6.603 -23.300 1.00 95.00 304 ASN A C 1
ATOM 2316 O O . ASN A 1 304 ? 18.232 -6.996 -22.602 1.00 95.00 304 ASN A O 1
ATOM 2320 N N . SER A 1 305 ? 17.441 -5.779 -24.334 1.00 96.62 305 SER A N 1
ATOM 2321 C CA . SER A 1 305 ? 18.651 -5.035 -24.680 1.00 96.62 305 SER A CA 1
ATOM 2322 C C . SER A 1 305 ? 18.453 -3.562 -24.350 1.00 96.62 305 SER A C 1
ATOM 2324 O O . SER A 1 305 ? 17.353 -3.031 -24.516 1.00 96.62 305 SER A O 1
ATOM 2326 N N . TYR A 1 306 ? 19.508 -2.877 -23.916 1.00 97.62 306 TYR A N 1
ATOM 2327 C CA . TYR A 1 306 ? 19.426 -1.457 -23.570 1.00 97.62 306 TYR A CA 1
ATOM 2328 C C . TYR A 1 306 ? 20.371 -0.619 -24.419 1.00 97.62 306 TYR A C 1
ATOM 2330 O O . TYR A 1 306 ? 21.516 -0.998 -24.642 1.00 97.62 306 TYR A O 1
ATOM 2338 N N . LEU A 1 307 ? 19.905 0.547 -24.854 1.00 98.19 307 LEU A N 1
ATOM 2339 C CA . LEU A 1 307 ? 20.749 1.596 -25.417 1.00 98.19 307 LEU A CA 1
ATOM 2340 C C . LEU A 1 307 ? 20.907 2.702 -24.384 1.00 98.19 307 LEU A C 1
ATOM 2342 O O . LEU A 1 307 ? 19.907 3.226 -23.894 1.00 98.19 307 LEU A O 1
ATOM 2346 N N . VAL A 1 308 ? 22.151 3.068 -24.082 1.00 97.81 308 VAL A N 1
ATOM 2347 C CA . VAL A 1 308 ? 22.490 4.168 -23.177 1.00 97.81 308 VAL A CA 1
ATOM 2348 C C . VAL A 1 308 ? 23.291 5.219 -23.934 1.00 97.81 308 VAL A C 1
ATOM 2350 O O . VAL A 1 308 ? 24.377 4.922 -24.420 1.00 97.81 308 VAL A O 1
ATOM 2353 N N . GLY A 1 309 ? 22.771 6.438 -24.031 1.00 96.69 309 GLY A N 1
ATOM 2354 C CA . GLY A 1 309 ? 23.389 7.525 -24.789 1.00 96.69 309 GLY A CA 1
ATOM 2355 C C . GLY A 1 309 ? 22.368 8.426 -25.471 1.00 96.69 309 GLY A C 1
ATOM 2356 O O . GLY A 1 309 ? 21.164 8.308 -25.243 1.00 96.69 309 GLY A O 1
ATOM 2357 N N . ASP A 1 310 ? 22.863 9.330 -26.304 1.00 95.06 310 ASP A N 1
ATOM 2358 C CA . ASP A 1 310 ? 22.076 10.282 -27.088 1.00 95.06 310 ASP A CA 1
ATOM 2359 C C . ASP A 1 310 ? 22.779 10.572 -28.434 1.00 95.06 310 ASP A C 1
ATOM 2361 O O . ASP A 1 310 ? 23.907 10.117 -28.643 1.00 95.06 310 ASP A O 1
ATOM 2365 N N . PRO A 1 311 ? 22.151 11.308 -29.372 1.00 94.75 311 PRO A N 1
ATOM 2366 C CA . PRO A 1 311 ? 22.750 11.570 -30.683 1.00 94.75 311 PRO A CA 1
ATOM 2367 C C . PRO A 1 311 ? 24.094 12.315 -30.652 1.00 94.75 311 PRO A C 1
ATOM 2369 O O . PRO A 1 311 ? 24.869 12.185 -31.597 1.00 94.75 311 PRO A O 1
ATOM 2372 N N . ASP A 1 312 ? 24.392 13.067 -29.589 1.00 94.38 312 ASP A N 1
ATOM 2373 C CA . ASP A 1 312 ? 25.643 13.824 -29.468 1.00 94.38 312 ASP A CA 1
ATOM 2374 C C . ASP A 1 312 ? 26.782 12.921 -28.958 1.00 94.38 312 ASP A C 1
ATOM 2376 O O . ASP A 1 312 ? 27.931 12.982 -29.413 1.00 94.38 312 ASP A O 1
ATOM 2380 N N . THR A 1 313 ? 26.459 12.038 -28.014 1.00 94.19 313 THR A N 1
ATOM 2381 C CA . THR A 1 313 ? 27.408 11.138 -27.345 1.00 94.19 313 THR A CA 1
ATOM 2382 C C . THR A 1 313 ? 27.545 9.773 -28.015 1.00 94.19 313 THR A C 1
ATOM 2384 O O . THR A 1 313 ? 28.506 9.055 -27.725 1.00 94.19 313 THR A O 1
ATOM 2387 N N . GLY A 1 314 ? 26.639 9.433 -28.934 1.00 95.69 314 GLY A N 1
ATOM 2388 C CA . GLY A 1 314 ? 26.462 8.075 -29.438 1.00 95.69 314 GLY A CA 1
ATOM 2389 C C . GLY A 1 314 ? 25.947 7.134 -28.351 1.00 95.69 314 GLY A C 1
ATOM 2390 O O . GLY A 1 314 ? 25.709 7.529 -27.210 1.00 95.69 314 GLY A O 1
ATOM 2391 N N . TYR A 1 315 ? 25.779 5.864 -28.701 1.00 98.06 315 TYR A N 1
ATOM 2392 C CA . TYR A 1 315 ? 25.115 4.890 -27.844 1.00 98.06 315 TYR A CA 1
ATOM 2393 C C . TYR A 1 315 ? 26.043 3.749 -27.427 1.00 98.06 315 TYR A C 1
ATOM 2395 O O . TYR A 1 315 ? 26.839 3.225 -28.206 1.00 98.06 315 TYR A O 1
ATOM 2403 N N . LEU A 1 316 ? 25.891 3.325 -26.179 1.00 98.00 316 LEU A N 1
ATOM 2404 C CA . LEU A 1 316 ? 26.338 2.044 -25.652 1.00 98.00 316 LEU A CA 1
ATOM 2405 C C . LEU A 1 316 ? 25.176 1.049 -25.754 1.00 98.00 316 LEU A C 1
ATOM 2407 O O . LEU A 1 316 ? 24.102 1.321 -25.219 1.00 98.00 316 LEU A O 1
ATOM 2411 N N . ALA A 1 317 ? 25.395 -0.107 -26.378 1.00 97.69 317 ALA A N 1
ATOM 2412 C CA . ALA A 1 317 ? 24.461 -1.227 -26.331 1.00 97.69 317 ALA A CA 1
ATOM 2413 C C . ALA A 1 317 ? 24.820 -2.163 -25.169 1.00 97.69 317 ALA A C 1
ATOM 2415 O O . ALA A 1 317 ? 25.954 -2.628 -25.074 1.00 97.69 317 ALA A O 1
ATOM 2416 N N . ILE A 1 318 ? 23.865 -2.448 -24.290 1.00 97.69 318 ILE A N 1
ATOM 2417 C CA . ILE A 1 318 ? 24.007 -3.391 -23.178 1.00 97.69 318 ILE A CA 1
ATOM 2418 C C . ILE A 1 318 ? 23.165 -4.625 -23.485 1.00 97.69 318 ILE A C 1
ATOM 2420 O O . ILE A 1 318 ? 21.977 -4.485 -23.779 1.00 97.69 318 ILE A O 1
ATOM 2424 N N . ASP A 1 319 ? 23.783 -5.804 -23.395 1.00 95.69 319 ASP A N 1
ATOM 2425 C CA . ASP A 1 319 ? 23.168 -7.119 -23.610 1.00 95.69 319 ASP A CA 1
ATOM 2426 C C . ASP A 1 319 ? 22.337 -7.169 -24.904 1.00 95.69 319 ASP A C 1
ATOM 2428 O O . ASP A 1 319 ? 21.105 -7.158 -24.859 1.00 95.69 319 ASP A O 1
ATOM 2432 N N . PRO A 1 320 ? 22.989 -7.196 -26.083 1.00 94.75 320 PRO A N 1
ATOM 2433 C CA . PRO A 1 320 ? 22.338 -7.024 -27.386 1.00 94.75 320 PRO A CA 1
ATOM 2434 C C . PRO A 1 320 ? 21.352 -8.141 -27.760 1.00 94.75 320 PRO A C 1
ATOM 2436 O O . PRO A 1 320 ? 20.681 -8.033 -28.783 1.00 94.75 320 PRO A O 1
ATOM 2439 N N . GLY A 1 321 ? 21.221 -9.175 -26.929 1.00 92.62 321 GLY A N 1
ATOM 2440 C CA . GLY A 1 321 ? 20.181 -10.186 -27.035 1.00 92.62 321 GLY A CA 1
ATOM 2441 C C . GLY A 1 321 ? 20.638 -11.429 -27.804 1.00 92.62 321 GLY A C 1
ATOM 2442 O O . GLY A 1 321 ? 21.843 -11.690 -27.928 1.00 92.62 321 GLY A O 1
ATOM 2443 N N . PRO A 1 322 ? 19.690 -12.228 -28.320 1.00 93.50 322 PRO A N 1
ATOM 2444 C CA . PRO A 1 322 ? 20.010 -13.412 -2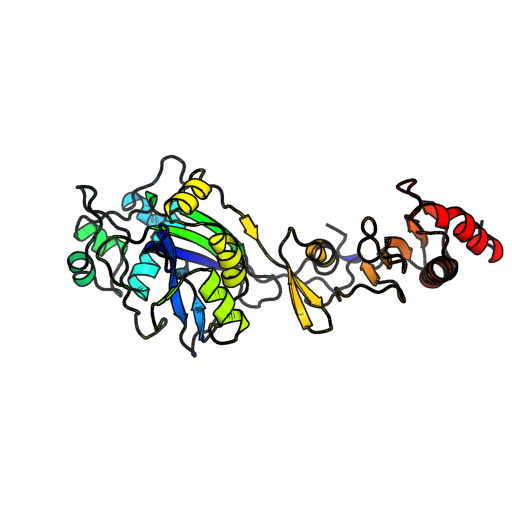9.102 1.00 93.50 322 PRO A CA 1
ATOM 2445 C C . PRO A 1 322 ? 20.631 -13.026 -30.452 1.00 93.50 322 PRO A C 1
ATOM 2447 O O . PRO A 1 322 ? 20.585 -11.874 -30.886 1.00 93.50 322 PRO A O 1
ATOM 2450 N N . GLN A 1 323 ? 21.185 -14.014 -31.158 1.00 93.62 323 GLN A N 1
ATOM 2451 C CA . GLN A 1 323 ? 21.630 -13.853 -32.545 1.00 93.62 323 GLN A CA 1
ATOM 2452 C C . GLN A 1 323 ? 20.419 -13.805 -33.499 1.00 93.62 323 GLN A C 1
ATOM 2454 O O . GLN A 1 323 ? 20.188 -14.714 -34.292 1.00 93.62 323 GLN A O 1
ATOM 2459 N N . ASP A 1 324 ? 19.633 -12.737 -33.394 1.00 95.19 324 ASP A N 1
ATOM 2460 C CA . ASP A 1 324 ? 18.464 -12.451 -34.222 1.00 95.19 324 ASP A CA 1
ATOM 2461 C C . ASP A 1 324 ? 18.750 -11.216 -35.087 1.00 95.19 324 ASP A C 1
ATOM 2463 O O . ASP A 1 324 ? 18.952 -10.111 -34.581 1.00 95.19 324 ASP A O 1
ATOM 2467 N N . ALA A 1 325 ? 18.812 -11.406 -36.406 1.00 95.94 325 A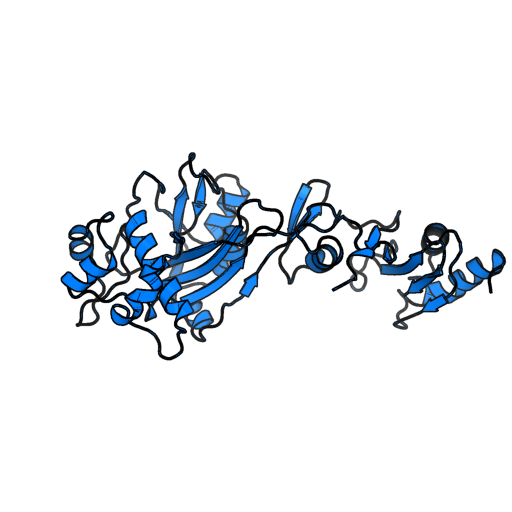LA A N 1
ATOM 2468 C CA . ALA A 1 325 ? 19.204 -10.343 -37.327 1.00 95.94 325 ALA A CA 1
ATOM 2469 C C . ALA A 1 325 ? 18.226 -9.155 -37.318 1.00 95.94 325 ALA A C 1
ATOM 2471 O O . ALA A 1 325 ? 18.667 -8.007 -37.399 1.00 95.94 325 ALA A O 1
ATOM 2472 N N . ASP A 1 326 ? 16.923 -9.409 -37.180 1.00 96.38 326 ASP A N 1
ATOM 2473 C CA . ASP A 1 326 ? 15.904 -8.361 -37.191 1.00 96.38 326 ASP A CA 1
ATOM 2474 C C . ASP A 1 326 ? 15.952 -7.536 -35.899 1.00 96.38 326 ASP A C 1
ATOM 2476 O O . ASP A 1 326 ? 15.893 -6.304 -35.954 1.00 96.38 326 ASP A O 1
ATOM 2480 N N . HIS A 1 327 ? 16.133 -8.185 -34.744 1.00 96.56 327 HIS A N 1
ATOM 2481 C CA . HIS A 1 327 ? 16.337 -7.520 -33.451 1.00 96.56 327 HIS A CA 1
ATOM 2482 C C . HIS A 1 327 ? 17.584 -6.634 -33.459 1.00 96.56 327 HIS A C 1
ATOM 2484 O O . HIS A 1 327 ? 17.512 -5.453 -33.112 1.00 96.56 327 HIS A O 1
ATOM 2490 N N . LEU A 1 328 ? 18.721 -7.155 -33.926 1.00 97.12 328 LEU A N 1
ATOM 2491 C CA . LEU A 1 328 ? 19.968 -6.387 -33.990 1.00 97.12 328 LEU A CA 1
ATOM 2492 C C . LEU A 1 328 ? 19.870 -5.213 -34.969 1.00 97.12 328 LEU A C 1
ATOM 2494 O O . LEU A 1 328 ? 20.376 -4.124 -34.689 1.00 97.12 328 LEU A O 1
ATOM 2498 N N . GLN A 1 329 ? 19.160 -5.390 -36.085 1.00 97.19 329 GLN A N 1
ATOM 2499 C CA . GLN A 1 329 ? 18.884 -4.307 -37.022 1.00 97.19 329 GLN A CA 1
ATOM 2500 C C . GLN A 1 329 ? 17.991 -3.226 -36.392 1.00 97.19 329 GLN A C 1
ATOM 2502 O O . GLN A 1 329 ? 18.238 -2.036 -36.609 1.00 97.19 329 GLN A O 1
ATOM 2507 N N . ARG A 1 330 ? 16.969 -3.604 -35.608 1.00 97.62 330 ARG A N 1
ATOM 2508 C CA . ARG A 1 330 ? 16.126 -2.664 -34.844 1.00 97.62 330 ARG A CA 1
ATOM 2509 C C . ARG A 1 330 ? 16.954 -1.905 -33.807 1.00 97.62 330 ARG A C 1
ATOM 2511 O O . ARG A 1 330 ? 16.837 -0.684 -33.736 1.00 97.62 330 ARG A O 1
ATOM 2518 N N . LEU A 1 331 ? 17.835 -2.592 -33.079 1.00 96.88 331 LEU A N 1
ATOM 2519 C CA . LEU A 1 331 ? 18.729 -1.990 -32.087 1.00 96.88 331 LEU A CA 1
ATOM 2520 C C . LEU A 1 331 ? 19.689 -0.974 -32.729 1.00 96.88 331 LEU A C 1
ATOM 2522 O O . LEU A 1 331 ? 19.803 0.158 -32.262 1.00 96.88 331 LEU A O 1
ATOM 2526 N N . TRP A 1 332 ? 20.317 -1.337 -33.850 1.00 97.25 332 TRP A N 1
ATOM 2527 C CA . TRP A 1 332 ? 21.187 -0.438 -34.613 1.00 97.25 332 TRP A CA 1
ATOM 2528 C C . TRP A 1 332 ? 20.433 0.788 -35.152 1.00 97.25 332 TRP A C 1
ATOM 2530 O O . TRP A 1 332 ? 20.913 1.915 -35.024 1.00 97.25 332 TRP A O 1
ATOM 2540 N N . ARG A 1 333 ? 19.219 0.598 -35.692 1.00 97.00 333 ARG A N 1
ATOM 2541 C CA . ARG A 1 333 ? 18.359 1.702 -36.163 1.00 97.00 333 ARG A CA 1
ATOM 2542 C C . ARG A 1 333 ? 17.942 2.632 -35.023 1.00 97.00 333 ARG A C 1
ATOM 2544 O O . ARG A 1 333 ? 17.968 3.845 -35.208 1.00 97.00 333 ARG A O 1
ATOM 2551 N N . ALA A 1 334 ? 17.596 2.087 -33.857 1.00 96.81 334 ALA A N 1
ATOM 2552 C CA . ALA A 1 334 ? 17.222 2.860 -32.670 1.00 96.81 334 ALA A CA 1
ATOM 2553 C C . ALA A 1 334 ? 18.364 3.757 -32.156 1.00 96.81 334 ALA A C 1
ATOM 2555 O O . ALA A 1 334 ? 18.109 4.829 -31.614 1.00 96.81 334 ALA A O 1
ATOM 2556 N N . ALA A 1 335 ? 19.615 3.346 -32.377 1.00 96.81 335 ALA A N 1
ATOM 2557 C CA . ALA A 1 335 ? 20.812 4.131 -32.083 1.00 96.81 335 ALA A CA 1
ATOM 2558 C C . ALA A 1 335 ? 21.217 5.103 -33.214 1.00 96.81 335 ALA A C 1
ATOM 2560 O O . ALA A 1 335 ? 22.305 5.676 -33.173 1.00 96.81 335 ALA A O 1
ATOM 2561 N N . GLY A 1 336 ? 20.412 5.240 -34.277 1.00 95.38 336 GLY A N 1
ATOM 2562 C CA . GLY A 1 336 ? 20.779 6.028 -35.462 1.00 95.38 336 GLY A CA 1
ATOM 2563 C C . GLY A 1 336 ? 22.050 5.527 -36.162 1.00 95.38 336 GLY A C 1
ATOM 2564 O O . GLY A 1 336 ? 22.723 6.292 -36.848 1.00 95.38 336 GLY A O 1
ATOM 2565 N N . GLY A 1 337 ? 22.412 4.260 -35.946 1.00 94.88 337 GLY A N 1
ATOM 2566 C CA . GLY A 1 337 ? 23.657 3.655 -36.406 1.00 94.88 337 GLY A CA 1
ATOM 2567 C C . GLY A 1 337 ? 24.925 4.062 -35.642 1.00 94.88 337 GLY A C 1
ATOM 2568 O O . GLY A 1 337 ? 26.007 3.613 -36.015 1.00 94.88 337 GLY A O 1
ATOM 2569 N N . ASP A 1 338 ? 24.829 4.872 -34.580 1.00 95.50 338 ASP A N 1
ATOM 2570 C CA . ASP A 1 338 ? 25.964 5.300 -33.744 1.00 95.50 338 ASP A CA 1
ATOM 2571 C C . ASP A 1 338 ? 26.057 4.467 -32.457 1.00 95.50 338 ASP A C 1
ATOM 2573 O O . ASP A 1 338 ? 25.859 4.976 -31.356 1.00 95.50 338 ASP A O 1
ATOM 2577 N N . ILE A 1 339 ? 26.339 3.168 -32.588 1.00 97.38 339 ILE A N 1
ATOM 2578 C CA . ILE A 1 339 ? 26.700 2.324 -31.440 1.00 97.38 339 ILE A CA 1
ATOM 2579 C C . ILE A 1 339 ? 28.224 2.320 -31.327 1.00 97.38 339 ILE A C 1
ATOM 2581 O O . ILE A 1 339 ? 28.903 1.840 -32.228 1.00 97.38 339 ILE A O 1
ATOM 2585 N N . ARG A 1 340 ? 28.760 2.861 -30.230 1.00 95.56 340 ARG A N 1
ATOM 2586 C CA . ARG A 1 340 ? 30.210 3.018 -29.995 1.00 95.56 340 ARG A CA 1
ATOM 2587 C C . ARG A 1 340 ? 30.802 1.925 -29.122 1.00 95.56 340 ARG A C 1
ATOM 2589 O O . ARG A 1 340 ? 32.009 1.728 -29.101 1.00 95.56 340 ARG A O 1
ATOM 2596 N N . MET A 1 341 ? 29.960 1.270 -28.332 1.00 96.25 341 MET A N 1
ATOM 2597 C CA . MET A 1 341 ? 30.369 0.220 -27.411 1.00 96.25 341 MET A CA 1
ATOM 2598 C C . MET A 1 341 ? 29.258 -0.816 -27.291 1.00 96.25 341 MET A C 1
ATOM 2600 O O . MET A 1 341 ? 28.073 -0.481 -27.340 1.00 96.25 341 MET A O 1
ATOM 2604 N N . ILE A 1 342 ? 29.656 -2.067 -27.084 1.00 96.44 342 ILE A N 1
ATOM 2605 C CA . ILE A 1 342 ? 28.764 -3.176 -26.755 1.00 96.44 342 ILE A CA 1
ATOM 2606 C C . ILE A 1 342 ? 29.270 -3.778 -25.446 1.00 96.44 342 ILE A C 1
ATOM 2608 O O . ILE A 1 342 ? 30.430 -4.174 -25.351 1.00 96.44 342 ILE A O 1
ATOM 2612 N N . VAL A 1 343 ? 28.413 -3.837 -24.433 1.00 96.38 343 VAL A N 1
ATOM 2613 C CA . VAL A 1 343 ? 28.724 -4.412 -23.122 1.00 96.38 343 VAL A CA 1
ATOM 2614 C C . VAL A 1 343 ? 27.797 -5.589 -22.875 1.00 96.38 343 VAL A C 1
ATOM 2616 O O . VAL A 1 343 ? 26.580 -5.442 -22.878 1.00 96.38 343 VAL A O 1
ATOM 2619 N N . CYS A 1 344 ? 28.379 -6.760 -22.636 1.00 94.19 344 CYS A N 1
ATOM 2620 C CA . CYS A 1 344 ? 27.644 -7.925 -22.156 1.00 94.19 344 CYS A CA 1
ATOM 2621 C C . CYS A 1 344 ? 27.821 -8.007 -20.641 1.00 94.19 344 CYS A C 1
ATOM 2623 O O . CYS A 1 344 ? 28.950 -8.097 -20.155 1.00 94.19 344 CYS A O 1
ATOM 2625 N N . THR A 1 345 ? 26.728 -7.968 -19.891 1.00 92.06 345 THR A N 1
ATOM 2626 C CA . THR A 1 345 ? 26.745 -8.105 -18.431 1.00 92.06 345 THR A CA 1
ATOM 2627 C C . THR A 1 345 ? 26.724 -9.570 -17.995 1.00 92.06 345 THR A C 1
ATOM 2629 O O . THR A 1 345 ? 27.080 -9.879 -16.859 1.00 92.06 345 THR A O 1
ATOM 2632 N N . HIS A 1 346 ? 26.361 -10.486 -18.897 1.00 81.25 346 HIS A N 1
ATOM 2633 C CA . HIS A 1 346 ? 26.331 -11.926 -18.656 1.00 81.25 346 HIS A CA 1
ATOM 2634 C C . HIS A 1 346 ? 26.449 -12.730 -19.961 1.00 81.25 346 HIS A C 1
ATOM 2636 O O . HIS A 1 346 ? 26.220 -12.225 -21.057 1.00 81.25 346 HIS A O 1
ATOM 2642 N N . SER A 1 347 ? 26.846 -13.999 -19.842 1.00 82.38 347 SER A N 1
ATOM 2643 C CA . SER A 1 347 ? 27.249 -14.870 -20.958 1.00 82.38 347 SER A CA 1
ATOM 2644 C C . SER A 1 347 ? 26.170 -15.860 -21.409 1.00 82.38 347 SER A C 1
ATOM 2646 O O . SER A 1 347 ? 26.473 -16.837 -22.095 1.00 82.38 347 SER A O 1
ATOM 2648 N N . HIS A 1 348 ? 24.910 -15.651 -21.021 1.00 83.00 348 HIS A N 1
ATOM 2649 C CA . HIS A 1 348 ? 23.840 -16.577 -21.381 1.00 83.00 348 HIS A CA 1
ATOM 2650 C C . HIS A 1 348 ? 23.493 -16.508 -22.886 1.00 83.00 348 HIS A C 1
ATOM 2652 O O . HIS A 1 348 ? 23.698 -15.459 -23.518 1.00 83.00 348 HIS A O 1
ATOM 2658 N N . PRO A 1 349 ? 22.989 -17.618 -23.475 1.00 79.50 349 PRO A N 1
ATOM 2659 C CA . PRO A 1 349 ? 22.712 -17.730 -24.915 1.00 79.50 349 PRO A CA 1
ATOM 2660 C C . PRO A 1 349 ? 21.655 -16.761 -25.455 1.00 79.50 349 PRO A C 1
ATOM 2662 O O . PRO A 1 349 ? 21.561 -16.533 -26.655 1.00 79.50 349 PRO A O 1
ATOM 2665 N N . ASP A 1 350 ? 20.833 -16.206 -24.585 1.00 75.88 350 ASP A N 1
ATOM 2666 C CA . ASP A 1 350 ? 19.766 -15.279 -24.920 1.00 75.88 350 ASP A CA 1
ATOM 2667 C C . ASP A 1 350 ? 20.219 -13.810 -24.906 1.00 75.88 350 ASP A C 1
ATOM 2669 O O . ASP A 1 350 ? 19.482 -12.969 -25.404 1.00 75.88 350 ASP A O 1
ATOM 2673 N N . HIS A 1 351 ? 21.434 -13.494 -24.430 1.00 74.94 351 HIS A N 1
ATOM 2674 C CA . HIS A 1 351 ? 21.898 -12.108 -24.245 1.00 74.94 351 HIS A CA 1
ATOM 2675 C C . HIS A 1 351 ? 23.206 -11.736 -24.954 1.00 74.94 351 HIS A C 1
ATOM 2677 O O . HIS A 1 351 ? 23.316 -10.649 -25.522 1.00 74.94 351 HIS A O 1
ATOM 2683 N N . SER A 1 352 ? 24.215 -12.605 -24.893 1.00 86.25 352 SER A N 1
ATOM 2684 C CA . SER A 1 352 ? 25.555 -12.333 -25.438 1.00 86.25 352 SER A CA 1
ATOM 2685 C C . SER A 1 352 ? 25.758 -12.677 -26.926 1.00 86.25 352 SER A C 1
ATOM 2687 O O . SER A 1 352 ? 26.572 -12.000 -27.565 1.00 86.25 352 SER A O 1
ATOM 2689 N N . PRO A 1 353 ? 25.051 -13.654 -27.542 1.00 90.38 353 PRO A N 1
ATOM 2690 C CA . PRO A 1 353 ? 25.305 -14.020 -28.942 1.00 90.38 353 PRO A CA 1
ATOM 2691 C C . PRO A 1 353 ? 25.031 -12.915 -29.961 1.00 90.38 353 PRO A C 1
ATOM 2693 O O . PRO A 1 353 ? 25.607 -12.937 -31.047 1.00 90.38 353 PRO A O 1
ATOM 2696 N N . GLY A 1 354 ? 24.204 -11.925 -29.618 1.00 92.69 354 GLY A N 1
ATOM 2697 C CA . GLY A 1 354 ? 23.964 -10.755 -30.458 1.00 92.69 354 GLY A CA 1
ATOM 2698 C C . GLY A 1 354 ? 25.164 -9.807 -30.591 1.00 92.69 354 GLY A C 1
ATOM 2699 O O . GLY A 1 354 ? 25.183 -8.981 -31.500 1.00 92.69 354 GLY A O 1
ATOM 2700 N N . ALA A 1 355 ? 26.193 -9.922 -29.741 1.00 95.19 355 ALA A N 1
ATOM 2701 C CA . ALA A 1 355 ? 27.285 -8.948 -29.675 1.00 95.19 355 ALA A CA 1
ATOM 2702 C C . ALA A 1 355 ? 28.182 -8.929 -30.918 1.00 95.19 355 ALA A C 1
ATOM 2704 O O . ALA A 1 355 ? 28.368 -7.871 -31.517 1.00 95.19 355 ALA A O 1
ATOM 2705 N N . ALA A 1 356 ? 28.714 -10.081 -31.334 1.00 94.62 356 ALA A N 1
ATOM 2706 C CA . ALA A 1 356 ? 29.593 -10.146 -32.504 1.00 94.62 356 ALA A CA 1
ATOM 2707 C C . ALA A 1 356 ? 28.869 -9.777 -33.820 1.00 94.62 356 ALA A C 1
ATOM 2709 O O . ALA A 1 356 ? 29.420 -8.996 -34.598 1.00 94.62 356 ALA A O 1
ATOM 2710 N N . PRO A 1 357 ? 27.630 -10.243 -34.080 1.00 95.81 357 PRO A N 1
ATOM 2711 C CA . PRO A 1 357 ? 26.876 -9.803 -35.252 1.00 95.81 357 PRO A CA 1
ATOM 2712 C C . PRO A 1 357 ? 26.524 -8.309 -35.218 1.00 95.81 357 PRO A C 1
ATOM 2714 O O . PRO A 1 357 ? 26.590 -7.654 -36.257 1.00 95.81 357 PRO A O 1
ATOM 2717 N N . LEU A 1 358 ? 26.203 -7.743 -34.047 1.00 96.38 358 LEU A N 1
ATOM 2718 C CA . LEU A 1 358 ? 25.966 -6.303 -33.918 1.00 96.38 358 LEU A CA 1
ATOM 2719 C C . LEU A 1 358 ? 27.236 -5.500 -34.209 1.00 96.38 358 LEU A C 1
ATOM 2721 O O . LEU A 1 358 ? 27.176 -4.525 -34.951 1.00 96.38 358 LEU A O 1
ATOM 2725 N N . GLN A 1 359 ? 28.387 -5.930 -33.686 1.00 96.00 359 GLN A N 1
ATOM 2726 C CA . GLN A 1 359 ? 29.679 -5.315 -33.997 1.00 96.00 359 GLN A CA 1
ATOM 2727 C C . GLN A 1 359 ? 29.958 -5.340 -35.505 1.00 96.00 359 GLN A C 1
ATOM 2729 O O . GLN A 1 359 ? 30.317 -4.317 -36.082 1.00 96.00 359 GLN A O 1
ATOM 2734 N N . ALA A 1 360 ? 29.738 -6.483 -36.162 1.00 95.31 360 ALA A N 1
ATOM 2735 C CA . ALA A 1 360 ? 29.900 -6.598 -37.609 1.00 95.31 360 ALA A CA 1
ATOM 2736 C C . ALA A 1 360 ? 28.956 -5.653 -38.376 1.00 95.31 360 ALA A C 1
ATOM 2738 O O . ALA A 1 360 ? 29.364 -5.050 -39.369 1.00 95.31 360 ALA A O 1
ATOM 2739 N N . LEU A 1 361 ? 27.717 -5.482 -37.900 1.00 95.00 361 LEU A N 1
ATOM 2740 C CA . LEU A 1 361 ? 26.752 -4.544 -38.473 1.00 95.00 361 LEU A CA 1
ATOM 2741 C C . LEU A 1 361 ? 27.213 -3.083 -38.331 1.00 95.00 361 LEU A C 1
ATOM 2743 O O . LEU A 1 361 ? 27.091 -2.323 -39.292 1.00 95.00 361 LEU A O 1
ATOM 2747 N N . VAL A 1 362 ? 27.768 -2.697 -37.176 1.00 93.94 362 VAL A N 1
ATOM 2748 C CA . VAL A 1 362 ? 28.356 -1.362 -36.954 1.00 93.94 362 VAL A CA 1
ATOM 2749 C C . VAL A 1 362 ? 29.562 -1.135 -37.881 1.00 93.94 362 VAL A C 1
ATOM 2751 O O . VAL A 1 362 ? 29.593 -0.136 -38.604 1.00 93.94 362 VAL A O 1
ATOM 2754 N N . ALA A 1 363 ? 30.487 -2.100 -37.948 1.00 93.00 363 ALA A N 1
ATOM 2755 C CA . ALA A 1 363 ? 31.688 -2.049 -38.789 1.00 93.00 363 ALA A CA 1
ATOM 2756 C C . ALA A 1 363 ? 31.372 -1.909 -40.281 1.00 93.00 363 ALA A C 1
ATOM 2758 O O . ALA A 1 363 ? 31.969 -1.084 -40.975 1.00 93.00 363 ALA A O 1
ATOM 2759 N N . ALA A 1 364 ? 30.375 -2.650 -40.772 1.00 90.19 364 ALA A N 1
ATOM 2760 C CA . ALA A 1 364 ? 29.921 -2.561 -42.158 1.00 90.19 364 ALA A CA 1
ATOM 2761 C C . ALA A 1 364 ? 29.414 -1.157 -42.549 1.00 90.19 364 ALA A C 1
ATOM 2763 O O . ALA A 1 364 ? 29.371 -0.834 -43.735 1.00 90.19 364 ALA A O 1
ATOM 2764 N N . HIS A 1 365 ? 29.062 -0.318 -41.569 1.00 89.38 365 HIS A N 1
ATOM 2765 C CA . HIS A 1 365 ? 28.579 1.049 -41.766 1.00 89.38 365 HIS A CA 1
ATOM 2766 C C . HIS A 1 365 ? 29.608 2.119 -41.353 1.00 89.38 365 HIS A C 1
ATOM 2768 O O . HIS A 1 365 ? 29.249 3.280 -41.159 1.00 89.38 365 HIS A O 1
ATOM 2774 N N . GLY A 1 366 ? 30.895 1.752 -41.275 1.00 80.56 366 GLY A N 1
ATOM 2775 C CA . GLY A 1 366 ? 32.009 2.702 -41.182 1.00 80.56 366 GLY A CA 1
ATOM 2776 C C . GLY A 1 366 ? 32.354 3.178 -39.770 1.00 80.56 366 GLY A C 1
ATOM 2777 O O . GLY A 1 366 ? 32.909 4.267 -39.623 1.00 80.56 366 GLY A O 1
ATOM 2778 N N . ARG A 1 367 ? 32.025 2.395 -38.737 1.00 73.31 367 ARG A N 1
ATOM 2779 C CA . ARG A 1 367 ? 32.391 2.661 -37.336 1.00 73.31 367 ARG A CA 1
ATOM 2780 C C . ARG A 1 367 ? 33.107 1.445 -36.746 1.00 73.31 367 ARG A C 1
ATOM 2782 O O . ARG A 1 367 ? 32.621 0.337 -36.925 1.00 73.31 367 ARG A O 1
ATOM 2789 N N . GLU A 1 368 ? 34.253 1.650 -36.098 1.00 60.22 368 GLU A N 1
ATOM 2790 C CA . GLU A 1 368 ? 35.056 0.572 -35.481 1.00 60.22 368 GLU A CA 1
ATOM 2791 C C . GLU A 1 368 ? 34.571 0.175 -34.086 1.00 60.22 368 GLU A C 1
ATOM 2793 O O . GLU A 1 368 ? 34.186 1.089 -33.317 1.00 60.22 368 GLU A O 1
#

Secondary structure (DSSP, 8-state):
---GGG-SS----PPPPEEEEEEEEEEEEE-TTSSSEEEEEEEEEEPTT-SSSTT-EE-SEEEPPHHHHH-GGGB---TT--HHHHHHHHHHHHHHHHHH----EE-TTSPBP-HHHHHTS-TTS-HHHHHHHTT-EE-GGG-EEEEEEE--TT-SS-EEEEEEEEEPPTT------SSSEEEEEEE-HHHHHHHHHTTSS---HHHHHHHHHHTT-SSHHHHHHHHTTS--SEEE--EEEEETTEEEEE-TTSTHHHHHHHH-TT--S--B----SSS-EEEETTEEEEE-S--BTTTBT--EEEEEEETTTEEEEE---SS-HHHHHHHHHHTTT-EEEEE-S---TTTSTTHHHHHHHHHHTT--

pLDDT: mean 94.57, std 5.16, range [60.22, 98.81]

Foldseek 3Di:
DDDCVFFPDNDDDFDDAAEKEFEWAWAWDQDPVNPGTAIWTKWWFFDCPDPPPHRAIDTFMDHQDPVLLVLLVLADADPPQDSVLSSNLSRHQLRQCLFWLAHQKAAPVRAGDAPVLSVQDDSPPDDSVSCVVVRIGGHSNQKFFAEWEWEARPDNHIHTYGYIYGYGHPRDDTDGPVPGTHDIDIDGLVRLLVCCVVVNRHHDPVSNVSSVVVNVDGGDVVSCVVRVVRDHPYYWHWAWEAEVHDIDIDTPPDPLRVLCCQRVVSRDHYAYSDDDQQAWGDSTNQKTWHFHPDDDPVQHNGPIWMWGGDPVGFTEIEQQFACDPVSLVNVCVNRVLRHQYYHYPDDDRGGPNNPVVSVVVSVVVPHD